Protein AF-A0A355FCE4-F1 (afdb_monomer_lite)

Structure (mmCIF, N/CA/C/O backbone):
data_AF-A0A355FCE4-F1
#
_entry.i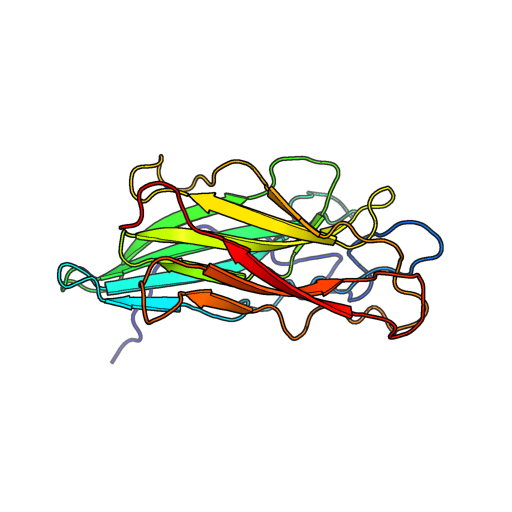d   AF-A0A355FCE4-F1
#
loop_
_atom_site.group_PDB
_atom_site.id
_atom_site.type_symbol
_atom_site.label_atom_id
_atom_site.label_alt_id
_atom_site.label_comp_id
_atom_site.label_asym_id
_atom_site.label_entity_id
_atom_site.label_seq_id
_atom_site.pdbx_PDB_ins_code
_atom_site.Cartn_x
_atom_site.Cartn_y
_atom_site.Cartn_z
_atom_site.occupancy
_atom_site.B_iso_or_equiv
_atom_site.auth_seq_id
_atom_site.auth_comp_id
_atom_site.auth_asym_id
_atom_site.auth_atom_id
_atom_site.pdbx_PDB_model_num
ATOM 1 N N . MET A 1 1 ? -21.689 24.890 8.218 1.00 63.72 1 MET A N 1
ATOM 2 C CA . MET A 1 1 ? -21.223 23.732 9.009 1.00 63.72 1 MET A CA 1
ATOM 3 C C . MET A 1 1 ? -19.754 23.542 8.672 1.00 63.72 1 MET A C 1
ATOM 5 O O . MET A 1 1 ? -19.451 23.469 7.488 1.00 63.72 1 MET A O 1
ATOM 9 N N . ALA A 1 2 ? -18.849 23.602 9.650 1.00 78.19 2 ALA A N 1
ATOM 10 C CA . ALA A 1 2 ? -17.434 23.341 9.389 1.00 78.19 2 ALA A CA 1
ATOM 11 C C . ALA A 1 2 ? -17.260 21.848 9.082 1.00 78.19 2 ALA A C 1
ATOM 13 O O . ALA A 1 2 ? -17.869 21.016 9.754 1.00 78.19 2 ALA A O 1
ATOM 14 N N . ILE A 1 3 ? -16.483 21.516 8.051 1.00 83.06 3 ILE A N 1
ATOM 15 C CA . ILE A 1 3 ? -16.149 20.121 7.747 1.00 83.06 3 ILE A CA 1
ATOM 16 C C . ILE A 1 3 ? -15.277 19.602 8.902 1.00 83.06 3 ILE A C 1
ATOM 18 O O . ILE A 1 3 ? -14.322 20.295 9.258 1.00 83.06 3 ILE A O 1
ATOM 22 N N . PRO A 1 4 ? -15.581 18.435 9.503 1.00 85.00 4 PRO A N 1
ATOM 23 C CA . PRO A 1 4 ? -14.736 17.847 10.538 1.00 85.00 4 PRO A CA 1
ATOM 24 C C . PRO A 1 4 ? -13.291 17.699 10.052 1.00 85.00 4 PRO A C 1
ATOM 26 O O . PRO A 1 4 ? -13.050 17.224 8.942 1.00 85.00 4 PRO A O 1
ATOM 29 N N . GLN A 1 5 ? -12.334 18.107 10.883 1.00 90.94 5 GLN A N 1
ATOM 30 C CA . GLN A 1 5 ? -10.907 18.009 10.587 1.00 90.94 5 GLN A CA 1
ATOM 31 C C . GLN A 1 5 ? -10.218 17.163 11.648 1.00 90.94 5 GLN A C 1
ATOM 33 O O . GLN A 1 5 ? -10.412 17.373 12.844 1.00 90.94 5 GLN A O 1
ATOM 38 N N . VAL A 1 6 ? -9.384 16.233 11.192 1.00 93.88 6 VAL A N 1
ATOM 39 C CA . VAL A 1 6 ? -8.527 15.424 12.053 1.00 93.88 6 VAL A CA 1
ATOM 40 C C . VAL A 1 6 ? -7.082 15.701 11.674 1.00 93.88 6 VAL A C 1
ATOM 42 O O . VAL A 1 6 ? -6.677 15.457 10.538 1.00 93.88 6 VAL A O 1
ATOM 45 N N . ASN A 1 7 ? -6.303 16.208 12.626 1.00 93.44 7 ASN A N 1
ATOM 46 C CA . ASN A 1 7 ? -4.878 16.435 12.418 1.00 93.44 7 ASN A CA 1
ATOM 47 C C . ASN A 1 7 ? -4.132 15.097 12.377 1.00 93.44 7 ASN A C 1
ATOM 49 O O . ASN A 1 7 ? -4.348 14.233 13.229 1.00 93.44 7 ASN A O 1
ATOM 53 N N . ALA A 1 8 ? -3.218 14.954 11.419 1.00 92.94 8 ALA A N 1
ATOM 54 C CA . ALA A 1 8 ? -2.305 13.825 11.320 1.00 92.94 8 ALA A CA 1
ATOM 55 C C . ALA A 1 8 ? -0.868 14.321 11.101 1.00 92.94 8 ALA A C 1
ATOM 57 O O . ALA A 1 8 ? -0.686 15.373 10.486 1.00 92.94 8 ALA A O 1
ATOM 58 N N . PRO A 1 9 ? 0.156 13.593 11.586 1.00 94.38 9 PRO A N 1
ATOM 59 C CA . PRO A 1 9 ? 1.541 13.950 11.313 1.00 94.38 9 PRO A CA 1
ATOM 60 C C . PRO A 1 9 ? 1.832 13.897 9.813 1.00 94.38 9 PRO A C 1
ATOM 62 O O . PRO A 1 9 ? 1.374 12.971 9.129 1.00 94.38 9 PRO A O 1
ATOM 65 N N . GLU A 1 10 ? 2.628 14.861 9.353 1.00 93.75 10 GLU A N 1
ATOM 66 C CA . GLU A 1 10 ? 3.064 14.985 7.964 1.00 93.75 10 GLU A CA 1
ATOM 67 C C . GLU A 1 10 ? 3.811 13.735 7.476 1.00 93.75 10 GLU A C 1
ATOM 69 O O . GLU A 1 10 ? 4.418 12.987 8.249 1.00 93.75 10 GLU A O 1
ATOM 74 N N . PHE A 1 11 ? 3.750 13.513 6.167 1.00 93.56 11 PHE A N 1
ATOM 75 C CA . PHE A 1 11 ? 4.508 12.490 5.459 1.00 93.56 11 PHE A CA 1
ATOM 76 C C . PHE A 1 11 ? 4.925 13.031 4.091 1.00 93.56 11 PHE A C 1
ATOM 78 O O . PHE A 1 11 ? 4.328 13.983 3.584 1.00 93.56 11 PHE A O 1
ATOM 85 N N . ASP A 1 12 ? 5.950 12.426 3.499 1.00 94.12 12 ASP A N 1
ATOM 86 C CA . ASP A 1 12 ? 6.501 12.896 2.235 1.00 94.12 12 ASP A CA 1
ATOM 87 C C . ASP A 1 12 ? 5.789 12.233 1.050 1.00 94.12 12 ASP A C 1
ATOM 89 O O . ASP A 1 12 ? 5.990 11.057 0.759 1.00 94.12 12 ASP A O 1
ATOM 93 N N . ALA A 1 13 ? 4.934 12.982 0.358 1.00 92.81 13 ALA A N 1
ATOM 94 C CA . ALA A 1 13 ? 4.282 12.533 -0.873 1.00 92.81 13 ALA A CA 1
ATOM 95 C C . ALA A 1 13 ? 5.144 12.772 -2.133 1.00 92.81 13 ALA A C 1
ATOM 97 O O . ALA A 1 13 ? 4.748 12.389 -3.242 1.00 92.81 13 ALA A O 1
ATOM 98 N N . ASN A 1 14 ? 6.299 13.433 -2.002 1.00 92.75 14 ASN A N 1
ATOM 99 C CA . ASN A 1 14 ? 7.137 13.841 -3.119 1.00 92.75 14 ASN A CA 1
ATOM 100 C C . ASN A 1 14 ? 8.110 12.736 -3.541 1.00 92.75 14 ASN A C 1
ATOM 102 O O . ASN A 1 14 ? 9.279 12.700 -3.178 1.00 92.75 14 ASN A O 1
ATOM 106 N N . PHE A 1 15 ? 7.628 11.888 -4.437 1.00 92.62 15 PHE A N 1
ATOM 107 C CA . PHE A 1 15 ? 8.453 10.917 -5.138 1.00 92.62 15 PHE A CA 1
ATOM 108 C C . PHE A 1 15 ? 9.083 11.529 -6.387 1.00 92.62 15 PHE A C 1
ATOM 110 O O . PHE A 1 15 ? 8.375 11.859 -7.338 1.00 92.62 15 PHE A O 1
ATOM 117 N N . CYS A 1 16 ? 10.412 11.624 -6.429 1.00 92.44 16 CYS A N 1
ATOM 118 C CA . CYS A 1 16 ? 11.172 12.058 -7.602 1.00 92.44 16 CYS A CA 1
ATOM 119 C C . CYS A 1 16 ? 10.653 13.366 -8.238 1.00 92.44 16 CYS A C 1
ATOM 121 O O . CYS A 1 16 ? 10.547 13.445 -9.465 1.00 92.44 16 CYS A O 1
ATOM 123 N N . ASN A 1 17 ? 10.301 14.377 -7.434 1.00 91.25 17 ASN A N 1
ATOM 124 C CA . ASN A 1 17 ? 9.663 15.620 -7.899 1.00 91.25 17 ASN A CA 1
ATOM 125 C C . ASN A 1 17 ? 8.368 15.364 -8.683 1.00 91.25 17 ASN A C 1
ATOM 127 O O . ASN A 1 17 ? 8.135 15.962 -9.733 1.00 91.25 17 ASN A O 1
ATOM 131 N N . PHE A 1 18 ? 7.548 14.437 -8.184 1.00 90.69 18 PHE A N 1
ATOM 132 C CA . PHE A 1 18 ? 6.291 13.992 -8.789 1.00 90.69 18 PHE A CA 1
ATOM 133 C C . PHE A 1 18 ? 6.429 13.388 -10.198 1.00 90.69 18 PHE A C 1
ATOM 135 O O . PHE A 1 18 ? 5.454 13.317 -10.950 1.00 90.69 18 PHE A O 1
ATOM 142 N N . SER A 1 19 ? 7.630 12.933 -10.564 1.00 92.06 19 SER A N 1
ATOM 143 C CA . SER A 1 19 ? 7.875 12.244 -11.831 1.00 92.06 19 SER A CA 1
ATOM 144 C C . SER A 1 19 ? 7.271 10.841 -11.828 1.00 92.06 19 SER A C 1
ATOM 146 O O . SER A 1 19 ? 7.487 10.069 -10.895 1.00 92.06 19 SER A O 1
ATOM 148 N N . ARG A 1 20 ? 6.619 10.458 -12.935 1.00 92.44 20 ARG A N 1
ATOM 149 C CA . ARG A 1 20 ? 6.191 9.065 -13.161 1.00 92.44 20 ARG A CA 1
ATOM 150 C C . ARG A 1 20 ? 7.373 8.099 -13.217 1.00 92.44 20 ARG A C 1
ATOM 152 O O . ARG A 1 20 ? 7.258 6.940 -12.853 1.00 92.44 20 ARG A O 1
ATOM 159 N N . ALA A 1 21 ? 8.536 8.549 -13.679 1.00 95.00 21 ALA A N 1
ATOM 160 C CA . ALA A 1 21 ? 9.723 7.711 -13.760 1.00 95.00 21 ALA A CA 1
ATOM 161 C C . ALA A 1 21 ? 10.462 7.703 -12.412 1.00 95.00 21 ALA A C 1
ATOM 163 O O . ALA A 1 21 ? 11.537 8.302 -12.291 1.00 95.00 21 ALA A O 1
ATOM 164 N N . CYS A 1 22 ? 9.905 7.022 -11.404 1.00 94.69 22 CYS A N 1
ATOM 165 C CA . CYS A 1 22 ? 10.443 7.078 -10.046 1.00 94.69 22 CYS A CA 1
ATOM 166 C C . CYS A 1 22 ? 10.904 5.736 -9.472 1.00 94.69 22 CYS A C 1
ATOM 168 O O . CYS A 1 22 ? 12.108 5.547 -9.265 1.00 94.69 22 CYS A O 1
ATOM 170 N N . ILE A 1 23 ? 9.982 4.802 -9.239 1.00 96.00 23 ILE A N 1
ATOM 171 C CA . ILE A 1 23 ? 10.262 3.559 -8.518 1.00 96.00 23 ILE A CA 1
ATOM 172 C C . ILE A 1 23 ? 11.143 2.636 -9.380 1.00 96.00 23 ILE A C 1
ATOM 174 O O . ILE A 1 23 ? 10.815 2.380 -10.541 1.00 96.00 23 ILE A O 1
ATOM 178 N N . PRO A 1 24 ? 12.280 2.139 -8.862 1.00 96.25 24 PRO A N 1
ATOM 179 C CA . PRO A 1 24 ? 13.174 1.281 -9.629 1.00 96.25 24 PRO A CA 1
ATOM 180 C C . PRO A 1 24 ? 12.682 -0.171 -9.698 1.00 96.25 24 PRO A C 1
ATOM 182 O O . PRO A 1 24 ? 12.100 -0.689 -8.746 1.00 96.25 24 PRO A O 1
ATOM 185 N N . GLN A 1 25 ? 13.025 -0.845 -10.793 1.00 97.56 25 GLN A N 1
ATOM 186 C CA . GLN A 1 25 ? 12.947 -2.299 -10.989 1.00 97.56 25 GLN A CA 1
ATOM 187 C C . GLN A 1 25 ? 14.249 -2.794 -11.661 1.00 97.56 25 GLN A C 1
ATOM 189 O O . GLN A 1 25 ? 15.067 -1.958 -12.075 1.00 97.56 25 GLN A O 1
ATOM 194 N N . PRO A 1 26 ? 14.501 -4.113 -11.766 1.00 98.44 26 PRO A N 1
ATOM 195 C CA . PRO A 1 26 ? 15.697 -4.628 -12.424 1.00 98.44 26 PRO A CA 1
ATOM 196 C C . PRO A 1 26 ? 15.776 -4.247 -13.904 1.00 98.44 26 PRO A C 1
ATOM 198 O O . PRO A 1 26 ? 14.769 -4.027 -14.577 1.00 98.44 26 PRO A O 1
ATOM 201 N N . ARG A 1 27 ? 16.997 -4.206 -14.448 1.00 97.19 27 ARG A N 1
ATOM 202 C CA . ARG A 1 27 ? 17.182 -4.078 -15.900 1.00 97.19 27 ARG A CA 1
ATOM 203 C C . ARG A 1 27 ? 16.652 -5.338 -16.601 1.00 97.19 27 ARG A C 1
ATOM 205 O O . ARG A 1 27 ? 16.828 -6.430 -16.066 1.00 97.19 27 ARG A O 1
ATOM 212 N N . PRO A 1 28 ? 16.066 -5.216 -17.802 1.00 97.12 28 PRO A N 1
ATOM 213 C CA . PRO A 1 28 ? 15.989 -4.017 -18.649 1.00 97.12 28 PRO A CA 1
ATOM 214 C C . PRO A 1 28 ? 14.733 -3.148 -18.413 1.00 97.12 28 PRO A C 1
ATOM 216 O O . PRO A 1 28 ? 14.329 -2.419 -19.313 1.00 97.12 28 PRO A O 1
ATOM 219 N N . GLY A 1 29 ? 14.090 -3.238 -17.246 1.00 97.75 29 GLY A N 1
ATOM 220 C CA . GLY A 1 29 ? 12.847 -2.524 -16.970 1.00 97.75 29 GLY A CA 1
ATOM 221 C C . GLY A 1 29 ? 12.995 -1.001 -16.944 1.00 97.75 29 GLY A C 1
ATOM 222 O O . GLY A 1 29 ? 14.052 -0.460 -16.609 1.00 97.75 29 GLY A O 1
ATOM 223 N N . GLU A 1 30 ? 11.910 -0.305 -17.287 1.00 97.31 30 GLU A N 1
ATOM 224 C CA . GLU A 1 30 ? 11.794 1.148 -17.098 1.00 97.31 30 GLU A CA 1
ATOM 225 C C . GLU A 1 30 ? 11.576 1.502 -15.613 1.00 97.31 30 GLU A C 1
ATOM 227 O O . GLU A 1 30 ? 11.519 0.620 -14.769 1.00 97.31 30 GLU A O 1
ATOM 232 N N . LYS A 1 31 ? 11.453 2.777 -15.232 1.00 96.88 31 LYS A N 1
ATOM 233 C CA . LYS A 1 31 ? 10.986 3.111 -13.870 1.00 96.88 31 LYS A CA 1
ATOM 234 C C . LYS A 1 31 ? 9.460 3.028 -13.778 1.00 96.88 31 LYS A C 1
ATOM 236 O O . LYS A 1 31 ? 8.790 3.085 -14.804 1.00 96.88 31 LYS A O 1
ATOM 241 N N . LEU A 1 32 ? 8.923 2.917 -12.571 1.00 96.62 32 LEU A N 1
ATOM 242 C CA . LEU A 1 32 ? 7.487 2.786 -12.323 1.00 96.62 32 LEU A CA 1
ATOM 243 C C . LEU A 1 32 ? 6.936 4.033 -11.623 1.00 96.62 32 LEU A C 1
ATOM 245 O O . LEU A 1 32 ? 7.624 4.660 -10.808 1.00 96.62 32 LEU A O 1
ATOM 249 N N . ASP A 1 33 ? 5.694 4.369 -11.948 1.00 95.44 33 ASP A N 1
ATOM 250 C CA . ASP A 1 33 ? 4.937 5.465 -11.353 1.00 95.44 33 ASP A CA 1
ATOM 251 C C . ASP A 1 33 ? 4.611 5.149 -9.890 1.00 95.44 33 ASP A C 1
ATOM 253 O O . ASP A 1 33 ? 4.127 4.064 -9.559 1.00 95.44 33 ASP A O 1
ATOM 257 N N . SER A 1 34 ? 4.929 6.090 -9.000 1.00 93.06 34 SER A N 1
ATOM 258 C CA . SER A 1 34 ? 4.689 5.932 -7.565 1.00 93.06 34 SER A CA 1
ATOM 259 C C . SER A 1 34 ? 3.261 6.292 -7.170 1.00 93.06 34 SER A C 1
ATOM 261 O O . SER A 1 34 ? 2.792 5.813 -6.137 1.00 93.06 34 SER A O 1
ATOM 263 N N . LEU A 1 35 ? 2.601 7.158 -7.957 1.00 92.44 35 LEU A N 1
ATOM 264 C CA . LEU A 1 35 ? 1.296 7.749 -7.647 1.00 92.44 35 LEU A CA 1
ATOM 265 C C . LEU A 1 35 ? 1.217 8.372 -6.237 1.00 92.44 35 LEU A C 1
ATOM 267 O O . LEU A 1 35 ? 0.153 8.423 -5.620 1.00 92.44 35 LEU A O 1
ATOM 271 N N . GLY A 1 36 ? 2.345 8.879 -5.726 1.00 90.94 36 GLY A N 1
ATOM 272 C CA . GLY A 1 36 ? 2.459 9.397 -4.357 1.00 90.94 36 GLY A CA 1
ATOM 273 C C . GLY A 1 36 ? 1.561 10.596 -4.037 1.00 90.94 36 GLY A C 1
ATOM 274 O O . GLY A 1 36 ? 1.330 10.877 -2.868 1.00 90.94 36 GLY A O 1
ATOM 275 N N . GLN A 1 37 ? 1.009 11.279 -5.048 1.00 88.62 37 GLN A N 1
ATOM 276 C CA . GLN A 1 37 ? 0.131 12.438 -4.839 1.00 88.62 37 GLN A CA 1
ATOM 277 C C . GLN A 1 37 ? -1.280 12.057 -4.373 1.00 88.62 37 GLN A C 1
ATOM 279 O O . GLN A 1 37 ? -2.053 12.933 -3.987 1.00 88.62 37 GLN A O 1
ATOM 284 N N . PHE A 1 38 ? -1.651 10.778 -4.464 1.00 91.19 38 PHE A N 1
ATOM 285 C CA . PHE A 1 38 ? -3.027 10.342 -4.272 1.00 91.19 38 PHE A CA 1
ATOM 286 C C . PHE A 1 38 ? -3.231 9.633 -2.932 1.00 91.19 38 PHE A C 1
ATOM 288 O O . PHE A 1 38 ? -2.392 8.870 -2.452 1.00 91.19 38 PHE A O 1
ATOM 295 N N . THR A 1 39 ? -4.416 9.831 -2.357 1.00 93.38 39 THR A N 1
ATOM 296 C CA . THR A 1 39 ? -4.969 8.885 -1.386 1.00 93.38 39 THR A CA 1
ATOM 297 C C . THR A 1 39 ? -5.298 7.591 -2.107 1.00 93.38 39 THR A C 1
ATOM 299 O O . THR A 1 39 ? -5.996 7.609 -3.121 1.00 93.38 39 THR A O 1
ATOM 302 N N . MET A 1 40 ? -4.820 6.468 -1.581 1.00 94.69 40 MET A N 1
ATOM 303 C CA . MET A 1 40 ? -4.993 5.190 -2.256 1.00 94.69 40 MET A CA 1
ATOM 304 C C . MET A 1 40 ? -6.372 4.595 -2.010 1.00 94.69 40 MET A C 1
ATOM 306 O O . MET A 1 40 ? -6.957 4.740 -0.932 1.00 94.69 40 MET A O 1
ATOM 310 N N . TYR A 1 41 ? -6.893 3.903 -3.023 1.00 92.75 41 TYR A N 1
ATOM 311 C CA . TYR A 1 41 ? -8.190 3.257 -2.923 1.00 92.75 41 TYR A CA 1
ATOM 312 C C . TYR A 1 41 ? -8.119 2.052 -1.966 1.00 92.75 41 TYR A C 1
ATOM 314 O O . TYR A 1 41 ? -7.254 1.192 -2.110 1.00 92.75 41 TYR A O 1
ATOM 322 N N . ARG A 1 42 ? -8.997 1.907 -0.970 1.00 92.06 42 ARG A N 1
ATOM 323 C CA . ARG A 1 42 ? -10.077 2.804 -0.518 1.00 92.06 42 ARG A CA 1
ATOM 324 C C . ARG A 1 42 ? -9.803 3.290 0.900 1.00 92.06 42 ARG A C 1
ATOM 326 O O . ARG A 1 42 ? -9.191 2.580 1.690 1.00 92.06 42 ARG A O 1
ATOM 333 N N . ALA A 1 43 ? -10.392 4.430 1.255 1.00 95.88 43 ALA A N 1
ATOM 334 C CA . ALA A 1 43 ? -10.719 4.692 2.650 1.00 95.88 43 ALA A CA 1
ATOM 335 C C . ALA A 1 43 ? -11.817 3.696 3.070 1.00 95.88 43 ALA A C 1
ATOM 337 O O . ALA A 1 43 ? -12.940 3.731 2.555 1.00 95.88 43 ALA A O 1
ATOM 338 N N . MET A 1 44 ? -11.485 2.730 3.925 1.00 97.50 44 MET A N 1
ATOM 339 C CA . MET A 1 44 ? -12.413 1.679 4.337 1.00 97.50 44 MET A CA 1
ATOM 340 C C . MET A 1 44 ? -13.068 2.060 5.658 1.00 97.50 44 MET A C 1
ATOM 342 O O . MET A 1 44 ? -12.407 2.127 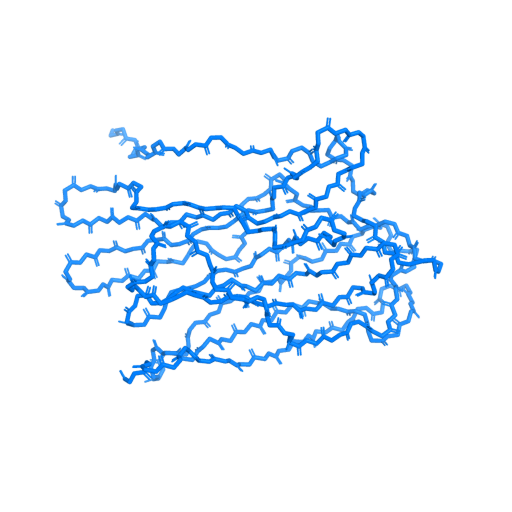6.685 1.00 97.50 44 MET A O 1
ATOM 346 N N . TYR A 1 45 ? -14.374 2.314 5.596 1.00 97.94 45 TYR A N 1
ATOM 347 C CA . TYR A 1 45 ? -15.227 2.512 6.760 1.00 97.94 45 TYR A CA 1
ATOM 348 C C . TYR A 1 45 ? -15.741 1.180 7.326 1.00 97.94 45 TYR A C 1
ATOM 350 O O . TYR A 1 45 ? -16.130 0.291 6.557 1.00 97.94 45 TYR A O 1
ATOM 358 N N . ARG A 1 46 ? -15.837 1.089 8.656 1.00 97.75 46 ARG A N 1
ATOM 359 C CA . ARG A 1 46 ? -16.521 0.018 9.386 1.00 97.75 46 ARG A CA 1
ATOM 360 C C . ARG A 1 46 ? -17.192 0.543 10.656 1.00 97.75 46 ARG A C 1
ATOM 362 O O . ARG A 1 46 ? -16.609 1.343 11.377 1.00 97.75 46 ARG A O 1
ATOM 369 N N . ASN A 1 47 ? -18.380 0.028 10.967 1.00 97.62 47 ASN A N 1
ATOM 370 C CA . ASN A 1 47 ? -19.051 0.248 12.248 1.00 97.62 47 ASN A CA 1
ATOM 371 C C . ASN A 1 47 ? -18.888 -0.992 13.145 1.00 97.62 47 ASN A C 1
ATOM 373 O O . ASN A 1 47 ? -19.244 -2.098 12.732 1.00 97.62 47 ASN A O 1
ATOM 377 N N . PHE A 1 48 ? -18.352 -0.813 14.353 1.00 97.25 48 PHE A N 1
ATOM 378 C CA . PHE A 1 48 ? -18.155 -1.867 15.358 1.00 97.25 48 PHE A CA 1
ATOM 379 C C . PHE A 1 48 ? -19.241 -1.881 16.446 1.00 97.25 48 PHE A C 1
ATOM 381 O O . PHE A 1 48 ? -19.145 -2.636 17.412 1.00 97.25 48 PHE A O 1
ATOM 388 N N . GLY A 1 49 ? -20.258 -1.025 16.340 1.00 97.19 49 GLY A N 1
ATOM 389 C CA . GLY A 1 49 ? -21.312 -0.826 17.335 1.00 97.19 49 GLY A CA 1
ATOM 390 C C . GLY A 1 49 ? -20.870 0.037 18.519 1.00 97.19 49 GLY A C 1
ATOM 391 O O . GLY A 1 49 ? -21.617 0.908 18.946 1.00 97.19 49 GLY A O 1
ATOM 392 N N . THR A 1 50 ? -19.649 -0.159 19.022 1.00 95.62 50 THR A N 1
ATOM 393 C CA . THR A 1 50 ? -19.055 0.684 20.080 1.00 95.62 50 THR A CA 1
ATOM 394 C C . THR A 1 50 ? -18.360 1.929 19.537 1.00 95.62 50 THR A C 1
ATOM 396 O O . THR A 1 50 ? -18.189 2.899 20.269 1.00 95.62 50 THR A O 1
ATOM 399 N N . HIS A 1 51 ? -17.941 1.883 18.273 1.00 97.62 51 HIS A N 1
ATOM 400 C CA . HIS A 1 51 ? -17.290 2.972 17.560 1.00 97.62 51 HIS A CA 1
ATOM 401 C C . HIS A 1 51 ? -17.368 2.749 16.049 1.00 97.62 51 HIS A C 1
ATOM 403 O O . HIS A 1 51 ? -17.559 1.627 15.569 1.00 97.62 51 HIS A O 1
ATOM 409 N N . GLU A 1 52 ? -17.178 3.819 15.295 1.00 98.25 52 GLU A N 1
ATOM 410 C CA . GLU A 1 52 ? -16.955 3.801 13.857 1.00 98.25 52 GLU A CA 1
ATOM 411 C C . GLU A 1 52 ? -15.458 3.935 13.573 1.00 98.25 52 GLU A C 1
ATOM 413 O O . GLU A 1 52 ? -14.724 4.552 14.345 1.00 98.25 52 GLU A O 1
ATOM 418 N N . SER A 1 53 ? -14.993 3.344 12.478 1.00 98.38 53 SER A N 1
ATOM 419 C CA . SER A 1 53 ? -13.589 3.342 12.081 1.00 98.38 53 SER A CA 1
ATOM 420 C C . SER A 1 53 ? -13.445 3.636 10.595 1.00 98.38 53 SER A C 1
ATOM 422 O O . SER A 1 53 ? -14.229 3.137 9.786 1.00 98.38 53 SER A O 1
ATOM 424 N N . ILE A 1 54 ? -12.434 4.425 10.232 1.00 98.44 54 ILE A N 1
ATOM 425 C CA . ILE A 1 54 ? -11.979 4.601 8.850 1.00 98.44 54 ILE A CA 1
ATOM 426 C C . ILE A 1 54 ? -10.487 4.302 8.797 1.00 98.44 54 ILE A C 1
ATOM 428 O O . ILE A 1 54 ? -9.698 4.986 9.446 1.00 98.44 54 ILE A O 1
ATOM 432 N N . VAL A 1 55 ? -10.085 3.342 7.966 1.00 98.69 55 VAL A N 1
ATOM 433 C CA . VAL A 1 55 ? -8.671 3.107 7.644 1.00 98.69 55 VAL A CA 1
ATOM 434 C C . VAL A 1 55 ? -8.322 3.668 6.268 1.00 98.69 55 VAL A C 1
ATOM 436 O O . VAL A 1 55 ? -9.098 3.544 5.319 1.00 98.69 55 VAL A O 1
ATOM 439 N N . ILE A 1 56 ? -7.159 4.309 6.163 1.00 97.81 56 ILE A N 1
ATOM 440 C CA . ILE A 1 56 ? -6.685 5.023 4.968 1.00 97.81 56 ILE A CA 1
ATOM 441 C C . ILE A 1 56 ? -5.178 4.818 4.785 1.00 97.81 56 ILE A C 1
ATOM 443 O O . ILE A 1 56 ? -4.448 4.667 5.767 1.00 97.81 56 ILE A O 1
ATOM 447 N N . SER A 1 57 ? -4.708 4.808 3.535 1.00 97.62 57 SER A N 1
ATOM 448 C CA . SER A 1 57 ? -3.291 4.619 3.210 1.00 97.62 57 SER A CA 1
ATOM 449 C C . SER A 1 57 ? -2.811 5.464 2.029 1.00 97.62 57 SER A C 1
ATOM 451 O O . SER A 1 57 ? -3.571 5.757 1.103 1.00 97.62 57 SER A O 1
ATOM 453 N N . HIS A 1 58 ? -1.515 5.773 2.037 1.00 96.56 58 HIS A N 1
ATOM 454 C CA . HIS A 1 58 ? -0.790 6.532 1.020 1.00 96.56 58 HIS A CA 1
ATOM 455 C C . HIS A 1 58 ? 0.571 5.887 0.756 1.00 96.56 58 HIS A C 1
ATOM 457 O O . HIS A 1 58 ? 1.155 5.254 1.641 1.00 96.56 58 HIS A O 1
ATOM 463 N N . ALA A 1 59 ? 1.111 6.084 -0.445 1.00 95.94 59 ALA A N 1
ATOM 464 C CA . ALA A 1 59 ? 2.546 5.918 -0.648 1.00 95.94 59 ALA A CA 1
ATOM 465 C C . ALA A 1 59 ? 3.279 7.120 -0.025 1.00 95.94 59 ALA A C 1
ATOM 467 O O . ALA A 1 59 ? 2.817 8.252 -0.141 1.00 95.94 59 ALA A O 1
ATOM 468 N N . THR A 1 60 ? 4.415 6.878 0.627 1.00 96.25 60 THR A N 1
ATOM 469 C CA . THR A 1 60 ? 5.281 7.929 1.187 1.00 96.25 60 THR A CA 1
ATOM 470 C C . THR A 1 60 ? 6.727 7.686 0.787 1.00 96.25 60 THR A C 1
ATOM 472 O O . THR A 1 60 ? 7.176 6.537 0.772 1.00 96.25 60 THR A O 1
ATOM 475 N N . ASP A 1 61 ? 7.460 8.742 0.456 1.00 95.69 61 ASP A N 1
ATOM 476 C CA . ASP A 1 61 ? 8.894 8.651 0.231 1.00 95.69 61 ASP A CA 1
ATOM 477 C C . ASP A 1 61 ? 9.600 8.484 1.580 1.00 95.69 61 ASP A C 1
ATOM 479 O O . ASP A 1 61 ? 9.300 9.154 2.568 1.00 95.69 61 ASP A O 1
ATOM 483 N N . MET A 1 62 ? 10.505 7.516 1.627 1.00 94.62 62 MET A N 1
ATOM 484 C CA . MET A 1 62 ? 11.296 7.150 2.795 1.00 94.62 62 MET A CA 1
ATOM 485 C C . MET A 1 62 ? 12.770 7.517 2.626 1.00 94.62 62 MET A C 1
ATOM 487 O O . MET A 1 62 ? 13.594 7.161 3.475 1.00 94.62 62 MET A O 1
ATOM 491 N N . ALA A 1 63 ? 13.131 8.164 1.519 1.00 84.94 63 ALA A N 1
ATOM 492 C CA . ALA A 1 63 ? 14.479 8.623 1.254 1.00 84.94 63 ALA A CA 1
ATOM 493 C C . ALA A 1 63 ? 14.574 10.147 1.358 1.00 84.94 63 ALA A C 1
ATOM 495 O O . ALA A 1 63 ? 13.708 10.879 0.909 1.00 84.94 63 ALA A O 1
ATOM 496 N N . SER A 1 64 ? 15.682 10.631 1.916 1.00 68.00 64 SER A N 1
ATOM 497 C CA . SER A 1 64 ? 15.968 12.062 2.077 1.00 68.00 64 SER A CA 1
ATOM 498 C C . SER A 1 64 ? 16.815 12.651 0.939 1.00 68.00 64 SER A C 1
ATOM 500 O O . SER A 1 64 ? 17.399 13.723 1.085 1.00 68.00 64 SER A O 1
ATOM 502 N N . ASN A 1 65 ? 16.962 11.939 -0.183 1.00 64.56 65 ASN A N 1
ATOM 503 C CA . ASN A 1 65 ? 17.819 12.340 -1.301 1.00 64.56 65 ASN A CA 1
ATOM 504 C C . ASN A 1 65 ? 17.130 12.094 -2.652 1.00 64.56 65 ASN A C 1
ATOM 506 O O . ASN A 1 65 ? 16.026 11.573 -2.712 1.00 64.56 65 ASN A O 1
ATOM 510 N N . ALA A 1 66 ? 17.806 12.420 -3.759 1.00 62.19 66 ALA A N 1
ATOM 511 C CA . ALA A 1 66 ? 17.274 12.259 -5.119 1.00 62.19 66 ALA A CA 1
ATOM 512 C C . ALA A 1 66 ? 16.902 10.808 -5.524 1.00 62.19 66 ALA A C 1
ATOM 514 O O . ALA A 1 66 ? 16.447 10.582 -6.647 1.00 62.19 66 ALA A O 1
ATOM 515 N N . LYS A 1 67 ? 17.128 9.810 -4.661 1.00 71.44 67 LYS A N 1
ATOM 516 C CA . LYS A 1 67 ? 16.708 8.419 -4.841 1.00 71.44 67 LYS A CA 1
ATOM 517 C C . LYS A 1 67 ? 15.492 8.149 -3.956 1.00 71.44 67 LYS A C 1
ATOM 519 O O . LYS A 1 67 ? 15.662 7.682 -2.839 1.00 71.44 67 LYS A O 1
ATOM 524 N N . SER A 1 68 ? 14.290 8.388 -4.466 1.00 89.69 68 SER A N 1
ATOM 525 C CA . SER A 1 68 ? 13.066 8.037 -3.741 1.00 89.69 68 SER A CA 1
ATOM 526 C C . SER A 1 68 ? 12.977 6.540 -3.442 1.00 89.69 68 SER A C 1
ATOM 528 O O . SER A 1 68 ? 13.338 5.702 -4.280 1.00 89.69 68 SER A O 1
ATOM 530 N N . ARG A 1 69 ? 12.460 6.198 -2.259 1.00 94.94 69 ARG A N 1
ATOM 531 C CA . ARG A 1 69 ? 12.144 4.821 -1.851 1.00 94.94 69 ARG A CA 1
ATOM 532 C C . ARG A 1 69 ? 10.749 4.784 -1.248 1.00 94.94 69 ARG A C 1
ATOM 534 O O . ARG A 1 69 ? 10.513 5.394 -0.216 1.00 94.94 69 ARG A O 1
ATOM 541 N N . GLY A 1 70 ? 9.854 3.999 -1.841 1.00 96.44 70 GLY A N 1
ATOM 542 C CA . GLY A 1 70 ? 8.488 3.878 -1.333 1.00 96.44 70 GLY A CA 1
ATOM 543 C C . GLY A 1 70 ? 8.398 3.193 0.028 1.00 96.44 70 GLY A C 1
ATOM 544 O O . GLY A 1 70 ? 8.992 2.134 0.240 1.00 96.44 70 GLY A O 1
ATOM 545 N N . GLY A 1 71 ? 7.610 3.785 0.915 1.00 97.38 71 GLY A N 1
ATOM 546 C CA . GLY A 1 71 ? 6.985 3.161 2.071 1.00 97.38 71 GLY A CA 1
ATOM 547 C C . GLY A 1 71 ? 5.479 3.426 2.068 1.00 97.38 71 GLY A C 1
ATOM 548 O O . GLY A 1 71 ? 4.938 4.089 1.180 1.00 97.38 71 GLY A O 1
ATOM 549 N N . ILE A 1 72 ? 4.792 2.916 3.087 1.00 98.00 72 ILE A N 1
ATOM 550 C CA . ILE A 1 72 ? 3.337 3.052 3.216 1.00 98.00 72 ILE A CA 1
ATOM 551 C C . ILE A 1 72 ? 3.017 3.868 4.450 1.00 98.00 72 ILE A C 1
ATOM 553 O O . ILE A 1 72 ? 3.285 3.428 5.568 1.00 98.00 72 ILE A O 1
ATOM 557 N N . ARG A 1 73 ? 2.397 5.027 4.255 1.00 98.00 73 ARG A N 1
ATOM 558 C CA . ARG A 1 73 ? 1.764 5.779 5.333 1.00 98.00 73 ARG A CA 1
ATOM 559 C C . ARG A 1 73 ? 0.344 5.256 5.505 1.00 98.00 73 ARG A C 1
ATOM 561 O O . ARG A 1 73 ? -0.355 5.054 4.516 1.00 98.00 73 ARG A O 1
ATOM 568 N N . TRP A 1 74 ? -0.091 5.029 6.737 1.00 98.38 74 TRP A N 1
ATOM 569 C CA . TRP A 1 74 ? -1.461 4.602 7.015 1.00 98.38 74 TRP A CA 1
ATOM 570 C C . TRP A 1 74 ? -2.005 5.253 8.281 1.00 98.38 74 TRP A C 1
ATOM 572 O O . TRP A 1 74 ? -1.241 5.672 9.156 1.00 98.38 74 TRP A O 1
ATOM 582 N N . ALA A 1 75 ? -3.326 5.337 8.379 1.00 98.38 75 ALA A N 1
ATOM 583 C CA . ALA A 1 75 ? -4.015 5.823 9.562 1.00 98.38 75 ALA A CA 1
ATOM 584 C C . ALA A 1 75 ? -5.321 5.062 9.802 1.00 98.38 75 ALA A C 1
ATOM 586 O O . ALA A 1 75 ? -5.945 4.561 8.867 1.00 98.38 75 ALA A O 1
ATOM 587 N N . GLU A 1 76 ? -5.725 5.018 11.065 1.00 98.62 76 GLU A N 1
ATOM 588 C CA . GLU A 1 76 ? -7.054 4.634 11.524 1.00 98.62 76 GLU A CA 1
ATOM 589 C C . GLU A 1 76 ? -7.661 5.836 12.250 1.00 98.62 76 GLU A C 1
ATOM 591 O O . GLU A 1 76 ? -7.110 6.337 13.238 1.00 98.62 76 GLU A O 1
ATOM 596 N N . LEU A 1 77 ? -8.795 6.300 11.746 1.00 98.31 77 LEU A N 1
ATOM 597 C CA . LEU A 1 77 ? -9.649 7.271 12.409 1.00 98.31 77 LEU A CA 1
ATOM 598 C C . LEU A 1 77 ? -10.733 6.519 13.168 1.00 98.31 77 LEU A C 1
ATOM 600 O O . LEU A 1 77 ? -11.237 5.521 12.658 1.00 98.31 77 LEU A O 1
ATOM 604 N N . ARG A 1 78 ? -11.125 7.011 14.342 1.00 97.69 78 ARG A N 1
ATOM 605 C CA . ARG A 1 78 ? -12.271 6.473 15.083 1.00 97.69 78 ARG A CA 1
ATOM 606 C C . ARG A 1 78 ? -13.237 7.564 15.495 1.00 97.69 78 ARG A C 1
ATOM 608 O O . ARG A 1 78 ? -12.804 8.672 15.798 1.00 97.69 78 ARG A O 1
ATOM 615 N N . ASP A 1 79 ? -14.512 7.219 15.558 1.00 97.56 79 ASP A N 1
ATOM 616 C CA . ASP A 1 79 ? -15.545 8.020 16.207 1.00 97.56 79 ASP A CA 1
ATOM 617 C C . ASP A 1 79 ? -16.278 7.153 17.237 1.00 97.56 79 ASP A C 1
ATOM 619 O O . ASP A 1 79 ? -16.853 6.120 16.901 1.00 97.56 79 ASP A O 1
ATOM 623 N N . ASN A 1 80 ? -16.238 7.566 18.503 1.00 95.81 80 ASN A N 1
ATOM 624 C CA . ASN A 1 80 ? -16.913 6.884 19.613 1.00 95.81 80 ASN A CA 1
ATOM 625 C C . ASN A 1 80 ? -18.247 7.573 19.987 1.00 95.81 80 ASN A C 1
ATOM 627 O O . ASN A 1 80 ? -18.712 7.442 21.118 1.00 95.81 80 ASN A O 1
ATOM 631 N N . GLY A 1 81 ? -18.820 8.377 19.083 1.00 94.69 81 GLY A N 1
ATOM 632 C CA . GLY A 1 81 ? -19.993 9.232 19.310 1.00 94.69 81 GLY A CA 1
ATOM 633 C C . GLY A 1 81 ? -19.655 10.677 19.703 1.00 94.69 81 GLY A C 1
ATOM 634 O O . GLY A 1 81 ? -20.556 11.458 20.002 1.00 94.69 81 GLY A O 1
ATOM 635 N N . GLY A 1 82 ? -18.367 11.032 19.722 1.00 92.44 82 GLY A N 1
ATOM 636 C CA . GLY A 1 82 ? -17.858 12.360 20.087 1.00 92.44 82 GLY A CA 1
ATOM 637 C C . GLY A 1 82 ? -17.233 13.131 18.922 1.00 92.44 82 GLY A C 1
ATOM 638 O O . GLY A 1 82 ? -16.749 14.244 19.128 1.00 92.44 82 GLY A O 1
ATOM 639 N N . GLY A 1 83 ? -17.229 12.552 17.720 1.00 94.38 83 GLY A N 1
ATOM 640 C CA . GLY A 1 83 ? -16.534 13.060 16.545 1.00 94.38 83 GLY A CA 1
ATOM 641 C C . GLY A 1 83 ? -15.265 12.268 16.222 1.00 94.38 83 GLY A C 1
ATOM 642 O O . GLY A 1 83 ? -14.685 11.581 17.067 1.00 94.38 83 GLY A O 1
ATOM 643 N N . TRP A 1 84 ? -14.821 12.394 14.972 1.00 96.88 84 TRP A N 1
ATOM 644 C CA . TRP A 1 84 ? -13.637 11.711 14.458 1.00 96.88 84 TRP A CA 1
ATOM 645 C C . TRP A 1 84 ? -12.347 12.171 15.144 1.00 96.88 84 TRP A C 1
ATOM 647 O O . TRP A 1 84 ? -12.052 13.364 15.217 1.00 96.88 84 TRP A O 1
ATOM 657 N N . ILE A 1 85 ? -11.533 11.205 15.563 1.00 97.12 85 ILE A N 1
ATOM 658 C CA . ILE A 1 85 ? -10.173 11.400 16.071 1.00 97.12 85 ILE A CA 1
ATOM 659 C C . ILE A 1 85 ? -9.182 10.525 15.305 1.00 97.12 85 ILE A C 1
ATOM 661 O O . ILE A 1 85 ? -9.541 9.471 14.776 1.00 97.12 85 ILE A O 1
ATOM 665 N N . LEU A 1 86 ? -7.909 10.924 15.290 1.00 97.94 86 LEU A N 1
ATOM 666 C CA . LEU A 1 86 ? -6.828 10.050 14.847 1.00 97.94 86 LEU A CA 1
ATOM 667 C C . LEU A 1 86 ? -6.564 9.024 15.949 1.00 97.94 86 LEU A C 1
ATOM 669 O O . LEU A 1 86 ? -5.981 9.363 16.977 1.00 97.94 86 LEU A O 1
ATOM 673 N N . HIS A 1 87 ? -6.996 7.781 15.748 1.00 98.06 87 HIS A N 1
ATOM 674 C CA . HIS A 1 87 ? -6.762 6.723 16.726 1.00 98.06 87 HIS A CA 1
ATOM 675 C C . HIS A 1 87 ? -5.321 6.219 16.658 1.00 98.06 87 HIS A C 1
ATOM 677 O O . HIS A 1 87 ? -4.669 6.052 17.687 1.00 98.06 87 HIS A O 1
ATOM 683 N N . GLN A 1 88 ? -4.813 6.001 15.444 1.00 98.44 88 GLN A N 1
ATOM 684 C CA . GLN A 1 88 ? -3.416 5.648 15.221 1.00 98.44 88 GLN A CA 1
ATOM 685 C C . GLN A 1 88 ? -2.967 5.935 13.794 1.00 98.44 88 GLN A C 1
ATOM 687 O O . GLN A 1 88 ? -3.765 6.028 12.865 1.00 98.44 88 GLN A O 1
ATOM 692 N N . THR A 1 89 ? -1.656 6.045 13.624 1.00 98.50 89 THR A N 1
ATOM 693 C CA . THR A 1 89 ? -1.001 6.163 12.325 1.00 98.50 89 THR A CA 1
ATOM 694 C C . THR A 1 89 ? 0.388 5.555 12.401 1.00 98.50 89 THR A C 1
ATOM 696 O O . THR A 1 89 ? 1.006 5.536 13.466 1.00 98.50 89 THR A O 1
ATOM 699 N N . GLY A 1 90 ? 0.887 5.070 11.272 1.00 97.94 90 GLY A N 1
ATOM 700 C CA . GLY A 1 90 ? 2.206 4.470 11.178 1.00 97.94 90 GLY A CA 1
ATOM 701 C C . GLY A 1 90 ? 2.785 4.604 9.783 1.00 97.94 90 GLY A C 1
ATOM 702 O O . GLY A 1 90 ? 2.097 4.980 8.830 1.00 97.94 90 GLY A O 1
ATOM 703 N N . THR A 1 91 ? 4.069 4.285 9.675 1.00 97.94 91 THR A N 1
ATOM 704 C CA . THR A 1 91 ? 4.763 4.187 8.395 1.00 97.94 91 THR A CA 1
ATOM 705 C C . THR A 1 91 ? 5.407 2.815 8.285 1.00 97.94 91 THR A C 1
ATOM 707 O O . THR A 1 91 ? 6.213 2.431 9.129 1.00 97.94 91 THR A O 1
ATOM 710 N N . PHE A 1 92 ? 5.043 2.063 7.251 1.00 98.25 92 PHE A N 1
ATOM 711 C CA . PHE A 1 92 ? 5.546 0.721 7.009 1.00 98.25 92 PHE A CA 1
ATOM 712 C C . PHE A 1 92 ? 6.633 0.728 5.924 1.00 98.25 92 PHE A C 1
ATOM 714 O O . PHE A 1 92 ? 6.366 0.978 4.748 1.00 98.25 92 PHE A O 1
ATOM 721 N N . SER A 1 93 ? 7.871 0.459 6.344 1.00 96.44 93 SER A N 1
ATOM 722 C CA . SER A 1 93 ? 9.067 0.307 5.501 1.00 96.44 93 SER A CA 1
ATOM 723 C C . SER A 1 93 ? 10.055 -0.622 6.226 1.00 96.44 93 SER A C 1
ATOM 725 O O . SER A 1 93 ? 11.015 -0.134 6.820 1.00 96.44 93 SER A O 1
ATOM 727 N N . PRO A 1 94 ? 9.812 -1.946 6.248 1.00 96.44 94 PRO A N 1
ATOM 728 C CA . PRO A 1 94 ? 10.565 -2.899 7.073 1.00 96.44 94 PRO A CA 1
ATOM 729 C C . PRO A 1 94 ? 12.019 -3.115 6.624 1.00 96.44 94 PRO A C 1
ATOM 731 O O . PRO A 1 94 ? 12.799 -3.708 7.362 1.00 96.44 94 PRO A O 1
ATOM 734 N N . ASP A 1 95 ? 12.402 -2.637 5.439 1.00 94.44 95 ASP A N 1
ATOM 735 C CA . ASP A 1 95 ? 13.789 -2.608 4.981 1.00 94.44 95 ASP A CA 1
ATOM 736 C C . ASP A 1 95 ? 14.126 -1.274 4.298 1.00 94.44 95 ASP A C 1
ATOM 738 O O . ASP A 1 95 ? 13.285 -0.378 4.154 1.00 94.44 95 ASP A O 1
ATOM 742 N N . THR A 1 96 ? 15.389 -1.149 3.888 1.00 92.00 96 THR A N 1
ATOM 743 C CA . THR A 1 96 ? 15.911 0.019 3.175 1.00 92.00 96 THR A CA 1
ATOM 744 C C . THR A 1 96 ? 16.222 -0.237 1.701 1.00 92.00 96 THR A C 1
ATOM 746 O O . THR A 1 96 ? 16.631 0.698 1.009 1.00 92.00 96 THR A O 1
ATOM 749 N N . SER A 1 97 ? 16.028 -1.467 1.216 1.00 93.12 97 SER A N 1
ATOM 750 C CA . SER A 1 97 ? 16.425 -1.912 -0.126 1.00 93.12 97 SER A CA 1
ATOM 751 C C . SER A 1 97 ? 15.269 -1.939 -1.122 1.00 93.12 97 SER A C 1
ATOM 753 O O . SER A 1 97 ? 15.498 -1.744 -2.316 1.00 93.12 97 SER A O 1
ATOM 755 N N . ASN A 1 98 ? 14.036 -2.146 -0.656 1.00 97.06 98 ASN A N 1
ATOM 756 C CA . ASN A 1 98 ? 12.862 -2.264 -1.508 1.00 97.06 98 ASN A CA 1
ATOM 757 C C . ASN A 1 98 ? 11.920 -1.073 -1.344 1.00 97.06 98 ASN A C 1
ATOM 759 O O . ASN A 1 98 ? 11.634 -0.623 -0.234 1.00 97.06 98 ASN A O 1
ATOM 763 N N . SER A 1 99 ? 11.391 -0.600 -2.471 1.00 97.56 99 SER A N 1
ATOM 764 C CA . SER A 1 99 ? 10.246 0.304 -2.471 1.00 97.56 99 SER A CA 1
ATOM 765 C C . SER A 1 99 ? 8.964 -0.482 -2.261 1.00 97.56 99 SER A C 1
ATOM 767 O O . SER A 1 99 ? 8.786 -1.551 -2.846 1.00 97.56 99 SER A O 1
ATOM 769 N N . ARG A 1 100 ? 8.066 0.087 -1.461 1.00 97.56 100 ARG A N 1
ATOM 770 C CA . ARG A 1 100 ? 6.698 -0.366 -1.214 1.00 97.56 100 ARG A CA 1
ATOM 771 C C . ARG A 1 100 ? 5.762 0.777 -1.555 1.00 97.56 100 ARG A C 1
ATOM 773 O O . ARG A 1 100 ? 5.904 1.859 -0.996 1.00 97.56 100 ARG A O 1
ATOM 780 N N . TRP A 1 101 ? 4.864 0.575 -2.507 1.00 95.75 101 TRP A N 1
ATOM 781 C CA . TRP A 1 101 ? 3.978 1.641 -2.975 1.00 95.75 101 TRP A CA 1
ATOM 782 C C . TRP A 1 101 ? 2.656 1.073 -3.489 1.00 95.75 101 TRP A C 1
ATOM 784 O O . TRP A 1 101 ? 2.489 -0.147 -3.587 1.00 95.75 101 TRP A O 1
ATOM 794 N N . LEU A 1 102 ? 1.713 1.975 -3.766 1.00 95.88 102 LEU A N 1
ATOM 795 C CA . LEU A 1 102 ? 0.322 1.661 -4.108 1.00 95.88 102 LEU A CA 1
ATOM 796 C C . LEU A 1 102 ? -0.348 0.697 -3.122 1.00 95.88 102 LEU A C 1
ATOM 798 O O . LEU A 1 102 ? -0.761 -0.404 -3.502 1.00 95.88 102 LEU A O 1
ATOM 802 N N . PRO A 1 103 ? -0.418 1.081 -1.834 1.00 97.12 103 PRO A N 1
ATOM 803 C CA . PRO A 1 103 ? -1.120 0.292 -0.844 1.00 97.12 103 PRO A CA 1
ATOM 804 C C . PRO A 1 103 ? -2.635 0.292 -1.062 1.00 97.12 103 PRO A C 1
ATOM 806 O O . PRO A 1 103 ? -3.208 1.276 -1.510 1.00 97.12 103 PRO A O 1
ATOM 809 N N . SER A 1 104 ? -3.296 -0.771 -0.622 1.00 98.00 104 SER A N 1
ATOM 810 C CA . SER A 1 104 ? -4.719 -0.775 -0.292 1.00 98.00 104 SER A CA 1
ATOM 811 C C . SER A 1 104 ? -4.910 -1.365 1.103 1.00 98.00 104 SER A C 1
ATOM 813 O O . SER A 1 104 ? -4.172 -2.271 1.500 1.00 98.00 104 SER A O 1
ATOM 815 N N . ILE A 1 105 ? -5.875 -0.837 1.854 1.00 98.69 105 ILE A N 1
ATOM 816 C CA . ILE A 1 105 ? -6.050 -1.094 3.287 1.00 98.69 105 ILE A CA 1
ATOM 817 C C . ILE A 1 105 ? -7.493 -1.487 3.615 1.00 98.69 105 ILE A C 1
ATOM 819 O O . ILE A 1 105 ? -8.440 -0.957 3.033 1.00 98.69 105 ILE A O 1
ATOM 823 N N . ALA A 1 106 ? -7.670 -2.406 4.563 1.00 98.56 106 ALA A N 1
ATOM 824 C CA . ALA A 1 106 ? -8.980 -2.747 5.115 1.00 98.56 106 ALA A CA 1
ATOM 825 C C . ALA A 1 106 ? -8.881 -3.209 6.574 1.00 98.56 106 ALA A C 1
ATOM 827 O O . ALA A 1 106 ? -7.804 -3.587 7.041 1.00 98.56 106 ALA A O 1
ATOM 828 N N . GLN A 1 107 ? -10.021 -3.201 7.272 1.00 98.38 107 GLN A N 1
ATOM 829 C CA . GLN A 1 107 ? -10.145 -3.644 8.660 1.00 98.38 107 GLN A CA 1
ATOM 830 C C . GLN A 1 107 ? -11.231 -4.721 8.808 1.00 98.38 107 GLN A C 1
ATOM 832 O O . GLN A 1 107 ? -12.362 -4.561 8.327 1.00 98.38 107 GLN A O 1
ATOM 837 N N . ASP A 1 108 ? -10.892 -5.830 9.464 1.00 98.25 108 ASP A N 1
ATOM 838 C CA . ASP A 1 108 ? -11.820 -6.937 9.701 1.00 98.25 108 ASP A CA 1
ATOM 839 C C . ASP A 1 108 ? -12.780 -6.677 10.876 1.00 98.25 108 ASP A C 1
ATOM 841 O O . ASP A 1 108 ? -12.751 -5.629 11.525 1.00 98.25 108 ASP A O 1
ATOM 845 N N . LYS A 1 109 ? -13.679 -7.632 11.144 1.00 97.69 109 LYS A N 1
ATOM 846 C CA . LYS A 1 109 ? -14.699 -7.525 12.196 1.00 97.69 109 LYS A CA 1
ATOM 847 C C . LYS A 1 109 ? -14.145 -7.522 13.617 1.00 97.69 109 LYS A C 1
ATOM 849 O O . LYS A 1 109 ? -14.879 -7.138 14.520 1.00 97.69 109 LYS A O 1
ATOM 854 N N . GLN A 1 110 ? -12.895 -7.930 13.816 1.00 97.31 110 GLN A N 1
ATOM 855 C CA . GLN A 1 110 ? -12.226 -7.885 15.114 1.00 97.31 110 GLN A CA 1
ATOM 856 C C . GLN A 1 110 ? -11.319 -6.658 15.268 1.00 97.31 110 GLN A C 1
ATOM 858 O O . GLN A 1 110 ? -10.707 -6.479 16.316 1.00 97.31 110 GLN A O 1
ATOM 863 N N . GLY A 1 111 ? -11.250 -5.791 14.254 1.00 97.50 111 GLY A N 1
ATOM 864 C CA . GLY A 1 111 ? -10.421 -4.591 14.281 1.00 97.50 111 GLY A CA 1
ATOM 865 C C . GLY A 1 111 ? -8.989 -4.821 13.798 1.00 97.50 111 GLY A C 1
ATOM 866 O O . GLY A 1 111 ? -8.179 -3.896 13.880 1.00 97.50 111 GLY A O 1
ATOM 867 N N . ASN A 1 112 ? -8.667 -6.008 13.275 1.00 98.50 112 ASN A N 1
ATOM 868 C CA . ASN A 1 112 ? -7.362 -6.270 12.673 1.00 98.50 112 ASN A CA 1
ATOM 869 C C . ASN A 1 112 ? -7.267 -5.526 11.340 1.00 98.50 112 ASN A C 1
ATOM 871 O O . ASN A 1 112 ? -8.242 -5.454 10.591 1.00 98.50 112 ASN A O 1
ATOM 875 N N . ILE A 1 113 ? -6.092 -4.986 11.029 1.00 98.69 113 ILE A N 1
ATOM 876 C CA . ILE A 1 113 ? -5.860 -4.196 9.815 1.00 98.69 113 ILE A CA 1
ATOM 877 C C . ILE A 1 113 ? -4.925 -4.968 8.892 1.00 98.69 113 ILE A C 1
ATOM 879 O O . ILE A 1 113 ? -3.915 -5.511 9.339 1.00 98.69 113 ILE A O 1
ATOM 883 N N . ALA A 1 114 ? -5.235 -4.966 7.599 1.00 98.62 114 ALA A N 1
ATOM 884 C CA . ALA A 1 114 ? -4.362 -5.466 6.550 1.00 98.62 114 ALA A CA 1
ATOM 885 C C . ALA A 1 114 ? -4.016 -4.352 5.563 1.00 98.62 114 ALA A C 1
ATOM 887 O O . ALA A 1 114 ? -4.896 -3.601 5.143 1.00 98.62 114 ALA A O 1
ATOM 888 N N . ILE A 1 115 ? -2.749 -4.296 5.154 1.00 98.56 115 ILE A N 1
ATOM 889 C CA . ILE A 1 115 ? -2.279 -3.492 4.022 1.00 98.56 115 ILE A CA 1
ATOM 890 C C . ILE A 1 115 ? -1.669 -4.424 2.976 1.00 98.56 115 ILE A C 1
ATOM 892 O O . ILE A 1 115 ? -0.850 -5.278 3.307 1.00 98.56 115 ILE A O 1
ATOM 896 N N . GLY A 1 116 ? -2.065 -4.270 1.718 1.00 98.31 116 GLY A N 1
ATOM 897 C CA . GLY A 1 116 ? -1.479 -4.958 0.566 1.00 98.31 116 GLY A CA 1
ATOM 898 C C . GLY A 1 116 ? -0.872 -3.938 -0.386 1.00 98.31 116 GLY A C 1
ATOM 899 O O . GLY A 1 116 ? -1.408 -2.842 -0.493 1.00 98.31 116 GLY A O 1
ATOM 900 N N . TYR A 1 117 ? 0.253 -4.246 -1.028 1.00 98.12 117 TYR A N 1
ATOM 901 C CA . TYR A 1 117 ? 1.038 -3.263 -1.785 1.00 98.12 117 TYR A CA 1
ATOM 902 C C . TYR A 1 117 ? 1.983 -3.913 -2.807 1.00 98.12 117 TYR A C 1
ATOM 904 O O . TYR A 1 117 ? 2.259 -5.118 -2.762 1.00 98.12 117 TYR A O 1
ATOM 912 N N . SER A 1 118 ? 2.500 -3.088 -3.722 1.00 98.06 118 SER A N 1
ATOM 913 C CA . SER A 1 118 ? 3.551 -3.466 -4.676 1.00 98.06 118 SER A CA 1
ATOM 914 C C . SER A 1 118 ? 4.932 -3.420 -4.014 1.00 98.06 118 SER A C 1
ATOM 916 O O . SER A 1 118 ? 5.168 -2.574 -3.149 1.00 98.06 118 SER A O 1
ATOM 918 N N . ILE A 1 119 ? 5.860 -4.288 -4.433 1.00 98.44 119 ILE A N 1
ATOM 919 C CA . ILE A 1 119 ? 7.278 -4.263 -4.027 1.00 98.44 119 ILE A CA 1
ATOM 920 C C . ILE A 1 119 ? 8.203 -4.291 -5.246 1.00 98.44 119 ILE A C 1
ATOM 922 O O . ILE A 1 119 ? 7.938 -5.036 -6.182 1.00 98.44 119 ILE A O 1
ATOM 926 N N . SER A 1 120 ? 9.288 -3.512 -5.237 1.00 98.19 120 SER A N 1
ATOM 927 C CA . SER A 1 120 ? 10.282 -3.480 -6.319 1.00 98.19 120 SER A CA 1
ATOM 928 C C . SER A 1 120 ? 11.565 -2.774 -5.886 1.00 98.19 120 SER A C 1
ATOM 930 O O . SER A 1 120 ? 11.567 -1.909 -5.004 1.00 98.19 120 SER A O 1
ATOM 932 N N . SER A 1 121 ? 12.674 -3.140 -6.517 1.00 97.38 121 SER A N 1
ATOM 933 C CA . SER A 1 121 ? 13.965 -2.464 -6.398 1.00 97.38 121 SER A CA 1
ATOM 934 C C . SER A 1 121 ? 14.808 -2.752 -7.636 1.00 97.38 121 SER A C 1
ATOM 936 O O . SER A 1 121 ? 14.419 -3.538 -8.490 1.00 97.38 121 SER A O 1
ATOM 938 N N . THR A 1 122 ? 16.025 -2.219 -7.728 1.00 96.94 122 THR A N 1
ATOM 939 C CA . THR A 1 122 ? 16.952 -2.627 -8.799 1.00 96.94 122 THR A CA 1
ATOM 940 C C . THR A 1 122 ? 17.328 -4.117 -8.764 1.00 96.94 122 THR A C 1
ATOM 942 O O . THR A 1 122 ? 17.863 -4.613 -9.750 1.00 96.94 122 THR A O 1
ATOM 945 N N . GLY A 1 123 ? 17.085 -4.818 -7.647 1.00 97.50 123 GLY A N 1
ATOM 946 C CA . GLY A 1 123 ? 17.334 -6.256 -7.480 1.00 97.50 123 GLY A CA 1
ATOM 947 C C . GLY A 1 123 ? 16.075 -7.108 -7.281 1.00 97.50 123 GLY A C 1
ATOM 948 O O . GLY A 1 123 ? 16.191 -8.325 -7.176 1.00 97.50 123 GLY A O 1
ATOM 949 N N . THR A 1 124 ? 14.887 -6.500 -7.242 1.00 98.44 124 THR A N 1
ATOM 950 C CA . THR A 1 124 ? 13.620 -7.184 -6.952 1.00 98.44 124 THR A CA 1
ATOM 951 C C . THR A 1 124 ? 12.622 -6.878 -8.054 1.00 98.44 124 THR A C 1
ATOM 953 O O . THR A 1 124 ? 12.214 -5.728 -8.199 1.00 98.44 124 THR A O 1
ATOM 956 N N . ASN A 1 125 ? 12.208 -7.903 -8.803 1.00 98.62 125 ASN A N 1
ATOM 957 C CA . ASN A 1 125 ? 11.132 -7.765 -9.783 1.00 98.62 125 ASN A CA 1
ATOM 958 C C . ASN A 1 125 ? 9.829 -7.308 -9.104 1.00 98.62 125 ASN A C 1
ATOM 960 O O . ASN A 1 125 ? 9.542 -7.782 -7.997 1.00 98.62 125 ASN A O 1
ATOM 964 N N . PRO A 1 126 ? 9.012 -6.478 -9.777 1.00 98.00 126 PRO A N 1
ATOM 965 C CA . PRO A 1 126 ? 7.723 -6.045 -9.265 1.00 98.00 126 PRO A CA 1
ATOM 966 C C . PRO A 1 126 ? 6.828 -7.212 -8.839 1.00 98.00 126 PRO A C 1
ATOM 968 O O . PRO A 1 126 ? 6.386 -8.023 -9.656 1.00 98.00 126 PRO A O 1
ATOM 971 N N . GLY A 1 127 ? 6.576 -7.299 -7.538 1.00 98.19 127 GLY A N 1
ATOM 972 C CA . GLY A 1 127 ? 5.759 -8.335 -6.917 1.00 98.19 127 GLY A CA 1
ATOM 973 C C . GLY A 1 127 ? 4.727 -7.751 -5.965 1.00 98.19 127 GLY A C 1
ATOM 974 O O . GLY A 1 127 ? 4.593 -6.536 -5.833 1.00 98.19 127 GLY A O 1
ATOM 975 N N . VAL A 1 128 ? 4.030 -8.637 -5.257 1.00 98.50 128 VAL A N 1
ATOM 976 C CA . VAL A 1 128 ? 2.954 -8.262 -4.338 1.00 98.50 128 VAL A CA 1
ATOM 977 C C . VAL A 1 128 ? 3.250 -8.769 -2.937 1.00 98.50 128 VAL A C 1
ATOM 979 O O . VAL A 1 128 ? 3.655 -9.924 -2.734 1.00 98.50 128 VAL A O 1
ATOM 982 N N . ARG A 1 129 ? 3.049 -7.888 -1.965 1.00 98.69 129 ARG A N 1
ATOM 983 C CA . ARG A 1 129 ? 3.252 -8.135 -0.541 1.00 98.69 129 ARG A CA 1
ATOM 984 C C . ARG A 1 129 ? 2.046 -7.664 0.252 1.00 98.69 129 ARG A C 1
ATOM 986 O O . ARG A 1 129 ? 1.233 -6.882 -0.239 1.00 98.69 129 ARG A O 1
ATOM 993 N N . TYR A 1 130 ? 1.950 -8.150 1.477 1.00 98.69 130 TYR A N 1
ATOM 994 C CA . TYR A 1 130 ? 1.002 -7.643 2.453 1.00 98.69 130 TYR A CA 1
ATOM 995 C C . TYR A 1 130 ? 1.597 -7.694 3.857 1.00 98.69 130 TYR A C 1
ATOM 997 O O . TYR A 1 130 ? 2.547 -8.430 4.117 1.00 98.69 130 TYR A O 1
ATOM 1005 N N . ALA A 1 131 ? 1.019 -6.921 4.764 1.00 98.56 131 ALA A N 1
ATOM 1006 C CA . ALA A 1 131 ? 1.282 -6.998 6.191 1.00 98.56 131 ALA A CA 1
ATOM 1007 C C . ALA A 1 131 ? -0.042 -6.854 6.943 1.00 98.56 131 ALA A C 1
ATOM 1009 O O . ALA A 1 131 ? -0.952 -6.152 6.492 1.00 98.56 131 ALA A O 1
ATOM 1010 N N . THR A 1 132 ? -0.148 -7.510 8.091 1.00 98.25 132 THR A N 1
ATOM 1011 C CA . THR A 1 132 ? -1.318 -7.426 8.966 1.00 98.25 132 THR A CA 1
ATOM 1012 C C . THR A 1 132 ? -0.914 -6.959 10.355 1.00 98.25 132 THR A C 1
ATOM 1014 O O . THR A 1 132 ? 0.255 -7.035 10.737 1.00 98.25 132 THR A O 1
ATOM 1017 N N . ARG A 1 133 ? -1.882 -6.446 11.107 1.00 97.56 133 ARG A N 1
ATOM 1018 C CA . ARG A 1 133 ? -1.760 -6.190 12.541 1.00 97.56 133 ARG A CA 1
ATOM 1019 C C . ARG A 1 133 ? -3.028 -6.610 13.257 1.00 97.56 133 ARG A C 1
ATOM 1021 O O . ARG A 1 133 ? -4.127 -6.427 12.726 1.00 97.56 133 ARG A O 1
ATOM 1028 N N . SER A 1 134 ? -2.863 -7.141 14.457 1.00 97.38 134 SER A N 1
ATOM 1029 C CA . SER A 1 134 ? -3.967 -7.446 15.356 1.00 97.38 134 SER A CA 1
ATOM 1030 C C . SER A 1 134 ? -4.466 -6.169 16.031 1.00 97.38 134 SER A C 1
ATOM 1032 O O . SER A 1 134 ? -3.693 -5.237 16.262 1.00 97.38 134 SER A O 1
ATOM 1034 N N . ALA A 1 135 ? -5.741 -6.125 16.420 1.00 95.56 135 ALA A N 1
ATOM 1035 C CA . ALA A 1 135 ? -6.304 -4.970 17.131 1.00 95.56 135 ALA A CA 1
ATOM 1036 C C . ALA A 1 135 ? -5.568 -4.641 18.450 1.00 95.56 135 ALA A C 1
ATOM 1038 O O . ALA A 1 135 ? -5.526 -3.480 18.855 1.00 95.56 135 ALA A O 1
ATOM 1039 N N . GLY A 1 136 ? -4.982 -5.657 19.099 1.00 95.31 136 GLY A N 1
ATOM 1040 C CA . GLY A 1 136 ? -4.209 -5.531 20.339 1.00 95.31 136 GLY A CA 1
ATOM 1041 C C . GLY A 1 136 ? -2.709 -5.267 20.163 1.00 95.31 136 GLY A C 1
ATOM 1042 O O . GLY A 1 136 ? -2.013 -5.131 21.167 1.00 95.31 136 GLY A O 1
ATOM 1043 N N . ASP A 1 137 ? -2.197 -5.202 18.929 1.00 97.38 137 ASP A N 1
ATOM 1044 C CA . ASP A 1 137 ? -0.787 -4.874 18.692 1.00 97.38 137 ASP A CA 1
ATOM 1045 C C . ASP A 1 137 ? -0.498 -3.424 19.107 1.00 97.38 137 ASP A C 1
ATOM 1047 O O . ASP A 1 137 ? -1.388 -2.566 19.079 1.00 97.38 137 ASP A O 1
ATOM 1051 N N . THR A 1 138 ? 0.765 -3.122 19.436 1.00 98.12 138 THR A N 1
ATOM 1052 C CA . THR A 1 138 ? 1.215 -1.748 19.706 1.00 98.12 138 THR A CA 1
ATOM 1053 C C . THR A 1 138 ? 0.710 -0.790 18.622 1.00 98.12 138 THR A C 1
ATOM 1055 O O . THR A 1 138 ? 0.813 -1.069 17.427 1.00 98.12 138 THR A O 1
ATOM 1058 N N . LEU A 1 139 ? 0.133 0.340 19.036 1.00 98.31 139 LEU A N 1
ATOM 1059 C CA . LEU A 1 139 ? -0.443 1.296 18.092 1.00 98.31 139 LEU A CA 1
ATOM 1060 C C . LEU A 1 139 ? 0.618 1.830 17.123 1.00 98.31 139 LEU A C 1
ATOM 1062 O O . LEU A 1 139 ? 1.765 2.071 17.500 1.00 98.31 139 LEU A O 1
ATOM 1066 N N . GLY A 1 140 ? 0.212 2.032 15.870 1.00 98.00 140 GLY A N 1
ATOM 1067 C CA . GLY A 1 140 ? 1.070 2.584 14.820 1.00 98.00 140 GLY A CA 1
ATOM 1068 C C . GLY A 1 140 ? 2.096 1.607 14.234 1.00 98.00 140 GLY A C 1
ATOM 1069 O O . GLY A 1 140 ? 2.891 2.012 13.385 1.00 98.00 140 GLY A O 1
ATOM 1070 N N . THR A 1 141 ? 2.074 0.327 14.623 1.00 98.06 141 THR A N 1
ATOM 1071 C CA . THR A 1 141 ? 2.946 -0.711 14.052 1.00 98.06 141 THR A CA 1
ATOM 1072 C C . THR A 1 141 ? 2.165 -1.697 13.183 1.00 98.06 141 THR A C 1
ATOM 1074 O O . THR A 1 141 ? 0.964 -1.893 13.359 1.00 98.06 141 THR A O 1
ATOM 1077 N N . MET A 1 142 ? 2.862 -2.313 12.227 1.00 98.44 142 MET A N 1
ATOM 1078 C CA . MET A 1 142 ? 2.373 -3.458 11.455 1.00 98.44 142 MET A CA 1
ATOM 1079 C C . MET A 1 142 ? 3.247 -4.674 11.766 1.00 98.44 142 MET A C 1
ATOM 1081 O O . MET A 1 142 ? 4.422 -4.518 12.107 1.00 98.44 142 MET A O 1
ATOM 1085 N N . GLY A 1 143 ? 2.693 -5.873 11.603 1.00 97.69 143 GLY A N 1
ATOM 1086 C CA . GLY A 1 143 ? 3.440 -7.122 11.688 1.00 97.69 143 GLY A CA 1
ATOM 1087 C C . GLY A 1 143 ? 4.400 -7.338 10.514 1.00 97.69 143 GLY A C 1
ATOM 1088 O O . GLY A 1 143 ? 4.631 -6.464 9.674 1.00 97.69 143 GLY A O 1
ATOM 1089 N N . SER A 1 144 ? 4.977 -8.537 10.454 1.00 97.62 144 SER A N 1
ATOM 1090 C CA . SER A 1 144 ? 5.950 -8.909 9.425 1.00 97.62 144 SER A CA 1
ATOM 1091 C C . SER A 1 144 ? 5.346 -8.941 8.019 1.00 97.62 144 SER A C 1
ATOM 1093 O O . SER A 1 144 ? 4.246 -9.452 7.810 1.00 97.62 144 SER A O 1
ATOM 1095 N N . GLU A 1 145 ? 6.123 -8.473 7.041 1.00 98.50 145 GLU A N 1
ATOM 1096 C CA . GLU A 1 145 ? 5.793 -8.565 5.617 1.00 98.50 145 GLU A CA 1
ATOM 1097 C C . GLU A 1 145 ? 5.650 -10.022 5.158 1.00 98.50 145 GLU A C 1
ATOM 1099 O O . GLU A 1 145 ? 6.486 -10.871 5.467 1.00 98.50 145 GLU A O 1
ATOM 1104 N N . GLN A 1 146 ? 4.611 -10.284 4.371 1.00 98.56 146 GLN A N 1
ATOM 1105 C CA . GLN A 1 146 ? 4.304 -11.573 3.768 1.00 98.56 146 GLN A CA 1
ATOM 1106 C C . GLN A 1 146 ? 4.313 -11.482 2.240 1.00 98.56 146 GLN A C 1
ATOM 1108 O O . GLN A 1 146 ? 4.009 -10.446 1.640 1.00 98.56 146 GLN A O 1
ATOM 1113 N N . VAL A 1 147 ? 4.651 -12.598 1.593 1.00 98.56 147 VAL A N 1
ATOM 1114 C CA . VAL A 1 147 ? 4.674 -12.729 0.132 1.00 98.56 147 VAL A CA 1
ATOM 1115 C C . VAL A 1 147 ? 3.309 -13.186 -0.368 1.00 98.56 147 VAL A C 1
ATOM 1117 O O . VAL A 1 147 ? 2.894 -14.295 -0.055 1.00 98.56 147 VAL A O 1
ATOM 1120 N N . LEU A 1 148 ? 2.644 -12.376 -1.201 1.00 98.38 148 LEU A N 1
ATOM 1121 C CA . LEU A 1 148 ? 1.466 -12.840 -1.945 1.00 98.38 148 LEU A CA 1
ATOM 1122 C C . LEU A 1 148 ? 1.868 -13.450 -3.291 1.00 98.38 148 LEU A C 1
ATOM 1124 O O . LEU A 1 148 ? 1.397 -14.516 -3.675 1.00 98.38 148 LEU A O 1
ATOM 1128 N N . VAL A 1 149 ? 2.761 -12.771 -4.017 1.00 98.56 149 VAL A N 1
ATOM 1129 C CA . VAL A 1 149 ? 3.391 -13.296 -5.235 1.00 98.56 149 VAL A CA 1
ATOM 1130 C C . VAL A 1 149 ? 4.727 -12.598 -5.485 1.00 98.56 149 VAL A C 1
ATOM 1132 O O . VAL A 1 149 ? 4.872 -11.393 -5.278 1.00 98.56 149 VAL A O 1
ATOM 1135 N N . ASN A 1 150 ? 5.723 -13.353 -5.943 1.00 98.56 150 ASN A N 1
ATOM 1136 C CA . ASN A 1 150 ? 6.966 -12.790 -6.466 1.00 98.56 150 ASN A CA 1
ATOM 1137 C C . ASN A 1 150 ? 6.808 -12.374 -7.932 1.00 98.56 150 ASN A C 1
ATOM 1139 O O . ASN A 1 150 ? 6.184 -13.089 -8.715 1.00 98.56 150 ASN A O 1
ATOM 1143 N N . GLY A 1 151 ? 7.414 -11.247 -8.304 1.00 98.06 151 GLY A N 1
ATOM 1144 C CA . GLY A 1 151 ? 7.548 -10.858 -9.704 1.00 98.06 151 GLY A CA 1
ATOM 1145 C C . GLY A 1 151 ? 8.431 -11.835 -10.474 1.00 98.06 151 GLY A C 1
ATOM 1146 O O . GLY A 1 151 ? 9.484 -12.242 -9.981 1.00 98.06 151 GLY A O 1
ATOM 1147 N N . GLY A 1 152 ? 8.017 -12.192 -11.686 1.00 98.25 152 GLY A N 1
ATOM 1148 C CA . GLY A 1 152 ? 8.807 -13.006 -12.614 1.00 98.25 152 GLY A CA 1
ATOM 1149 C C . GLY A 1 152 ? 9.462 -12.190 -13.732 1.00 98.25 152 GLY A C 1
ATOM 1150 O O . GLY A 1 152 ? 10.402 -12.667 -14.362 1.00 98.25 152 GLY A O 1
ATOM 1151 N N . GLY A 1 153 ? 9.039 -10.939 -13.934 1.00 98.25 153 GLY A N 1
ATOM 1152 C CA . GLY A 1 153 ? 9.637 -10.043 -14.917 1.00 98.25 153 GLY A CA 1
ATOM 1153 C C . GLY A 1 153 ? 9.436 -8.568 -14.601 1.00 98.25 153 GLY A C 1
ATOM 1154 O O . GLY A 1 153 ? 8.990 -8.210 -13.512 1.00 98.25 153 GLY A O 1
ATOM 1155 N N . VAL A 1 154 ? 9.805 -7.728 -15.565 1.00 98.56 154 VAL A N 1
ATOM 1156 C CA . VAL A 1 154 ? 9.826 -6.266 -15.445 1.00 98.56 154 VAL A CA 1
ATOM 1157 C C . VAL A 1 154 ? 8.993 -5.594 -16.528 1.00 98.56 154 VAL A C 1
ATOM 1159 O O . VAL A 1 154 ? 8.920 -6.070 -17.663 1.00 98.56 154 VAL A O 1
ATOM 1162 N N . GLN A 1 155 ? 8.417 -4.443 -16.199 1.00 98.06 155 GLN A N 1
ATOM 1163 C CA . GLN A 1 155 ? 7.742 -3.599 -17.177 1.00 98.06 155 GLN A CA 1
ATOM 1164 C C . GLN A 1 155 ? 8.758 -2.939 -18.112 1.00 98.06 155 GLN A C 1
ATOM 1166 O O . GLN A 1 155 ? 9.750 -2.361 -17.662 1.00 98.06 155 GLN A O 1
ATOM 1171 N N . GLN A 1 156 ? 8.495 -2.986 -19.413 1.00 98.00 156 GLN A N 1
ATOM 1172 C CA . GLN A 1 156 ? 9.323 -2.389 -20.457 1.00 98.00 156 GLN A CA 1
ATOM 1173 C C . GLN A 1 156 ? 8.475 -1.431 -21.293 1.00 98.00 156 GLN A C 1
ATOM 1175 O O . GLN A 1 156 ? 7.381 -1.788 -21.713 1.00 98.00 156 GLN A O 1
ATOM 1180 N N . SER A 1 157 ? 8.969 -0.222 -21.561 1.00 95.69 157 SER A N 1
ATOM 1181 C CA . SER A 1 157 ? 8.379 0.689 -22.557 1.00 95.69 157 SER A CA 1
ATOM 1182 C C . SER A 1 157 ? 6.850 0.857 -22.455 1.00 95.69 157 SER A C 1
ATOM 1184 O O . SER A 1 157 ? 6.157 0.823 -23.468 1.00 95.69 157 SER A O 1
ATOM 1186 N N . SER A 1 158 ? 6.307 0.988 -21.242 1.00 95.44 158 SER A N 1
ATOM 1187 C CA . SER A 1 158 ? 4.865 1.148 -20.980 1.00 95.44 158 SER A CA 1
ATOM 1188 C C . SER A 1 158 ? 4.537 2.552 -20.453 1.00 95.44 158 SER A C 1
ATOM 1190 O O . SER A 1 158 ? 3.481 2.796 -19.869 1.00 95.44 158 SER A O 1
ATOM 1192 N N . GLY A 1 159 ? 5.458 3.503 -20.649 1.00 95.50 159 GLY A N 1
ATOM 1193 C CA . GLY A 1 159 ? 5.282 4.903 -20.263 1.00 95.50 159 GLY A CA 1
ATOM 1194 C C . GLY A 1 159 ? 5.337 5.125 -18.752 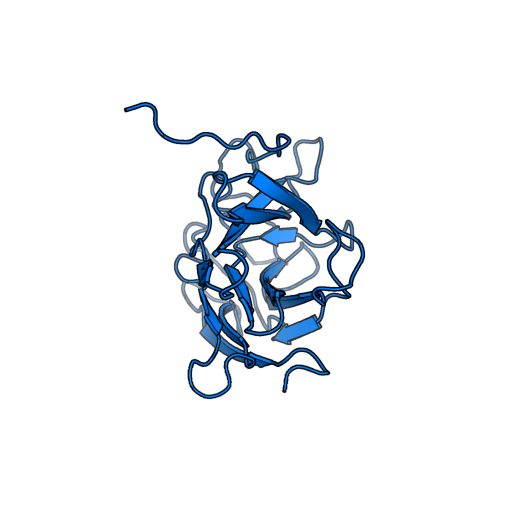1.00 95.50 159 GLY A C 1
ATOM 1195 O O . GLY A 1 159 ? 4.745 6.085 -18.256 1.00 95.50 159 GLY A O 1
ATOM 1196 N N . ASN A 1 160 ? 6.010 4.224 -18.028 1.00 95.88 160 ASN A N 1
ATOM 1197 C CA . ASN A 1 160 ? 6.140 4.191 -16.569 1.00 95.88 160 ASN A CA 1
ATOM 1198 C C . ASN A 1 160 ? 4.830 3.958 -15.804 1.00 95.88 160 ASN A C 1
ATOM 1200 O O . ASN A 1 160 ? 4.861 3.913 -14.579 1.00 95.88 160 ASN A O 1
ATOM 1204 N N . ARG A 1 161 ? 3.685 3.803 -16.479 1.00 92.44 161 ARG A N 1
ATOM 1205 C CA . ARG A 1 161 ? 2.386 3.686 -15.809 1.00 92.44 161 ARG A CA 1
ATOM 1206 C C . ARG A 1 161 ? 2.314 2.404 -14.979 1.00 92.44 161 ARG A C 1
ATOM 1208 O O . ARG A 1 161 ? 2.709 1.359 -15.481 1.00 92.44 161 ARG A O 1
ATOM 1215 N N . TRP A 1 162 ? 1.826 2.502 -13.741 1.00 92.06 162 TRP A N 1
ATOM 1216 C CA . TRP A 1 162 ? 1.703 1.375 -12.813 1.00 92.06 162 TRP A CA 1
ATOM 1217 C C . TRP A 1 162 ? 0.533 1.585 -11.834 1.00 92.06 162 TRP A C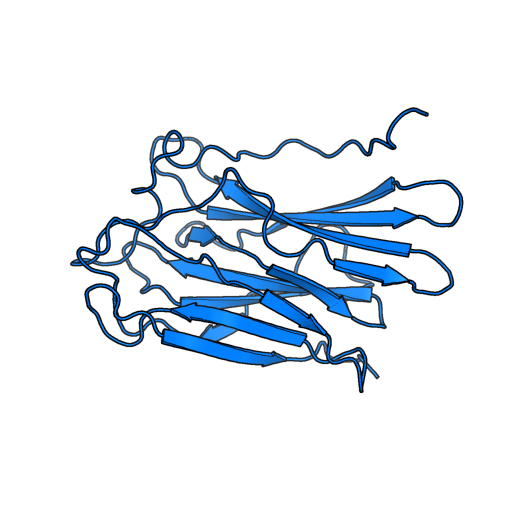 1
ATOM 1219 O O . TRP A 1 162 ? 0.417 2.652 -11.234 1.00 92.06 162 TRP A O 1
ATOM 1229 N N . GLY A 1 163 ? -0.294 0.556 -11.658 1.00 76.25 163 GLY A N 1
ATOM 1230 C CA . GLY A 1 163 ? -1.129 0.293 -10.484 1.00 76.25 163 GLY A CA 1
ATOM 1231 C C . GLY A 1 163 ? -2.361 1.173 -10.256 1.00 76.25 163 GLY A C 1
ATOM 1232 O O . GLY A 1 163 ? -2.657 1.557 -9.127 1.00 76.25 163 GLY A O 1
ATOM 1233 N N . ASP A 1 164 ? -3.168 1.381 -11.293 1.00 72.75 164 ASP A N 1
ATOM 1234 C CA . ASP A 1 164 ? -4.464 2.070 -11.174 1.00 72.75 164 ASP A CA 1
ATOM 1235 C C . ASP A 1 164 ? -5.549 1.303 -10.387 1.00 72.75 164 ASP A C 1
ATOM 1237 O O . ASP A 1 164 ? -6.611 1.858 -10.104 1.00 72.75 164 ASP A O 1
ATOM 1241 N N . TYR A 1 165 ? -5.301 0.041 -10.004 1.00 71.25 165 TYR A N 1
ATOM 1242 C CA . TYR A 1 165 ? -6.350 -0.893 -9.563 1.00 71.25 165 TYR A CA 1
ATOM 1243 C C . TYR A 1 165 ? -5.984 -1.788 -8.359 1.00 71.25 165 TYR A C 1
ATOM 1245 O O . TYR A 1 165 ? -6.351 -2.964 -8.332 1.00 71.25 165 TYR A O 1
ATOM 1253 N N . ALA A 1 166 ? -5.291 -1.267 -7.340 1.00 93.44 166 ALA A N 1
ATOM 1254 C CA . ALA A 1 166 ? -5.110 -2.009 -6.086 1.00 93.44 166 ALA A CA 1
ATOM 1255 C C . ALA A 1 166 ? -6.381 -1.951 -5.214 1.00 93.44 166 ALA A C 1
ATOM 1257 O O . ALA A 1 166 ? -6.920 -0.875 -4.951 1.00 93.44 166 ALA A O 1
ATOM 1258 N N . SER A 1 167 ? -6.863 -3.101 -4.735 1.00 96.50 167 SER A N 1
ATOM 1259 C CA . SER A 1 167 ? -8.048 -3.161 -3.872 1.00 96.50 167 SER A CA 1
ATOM 1260 C C . SER A 1 167 ? -7.937 -4.241 -2.806 1.00 96.50 167 SER A C 1
ATOM 1262 O O . SER A 1 167 ? -7.762 -5.419 -3.115 1.00 96.50 167 SER A O 1
ATOM 1264 N N . MET A 1 168 ? -8.065 -3.816 -1.550 1.00 97.94 168 MET A N 1
ATOM 1265 C CA . MET A 1 168 ? -8.254 -4.649 -0.373 1.00 97.94 168 MET A CA 1
ATOM 1266 C C . MET A 1 168 ? -9.721 -4.585 0.063 1.00 97.94 168 MET A C 1
ATOM 1268 O O . MET A 1 168 ? -10.276 -3.502 0.268 1.00 97.94 168 MET A O 1
ATOM 1272 N N . SER A 1 169 ? -10.343 -5.744 0.255 1.00 97.50 169 SER A N 1
ATOM 1273 C CA . SER A 1 169 ? -11.701 -5.869 0.793 1.00 97.50 169 SER A CA 1
ATOM 1274 C C . SER A 1 169 ? -11.784 -6.989 1.821 1.00 97.50 169 SER A C 1
ATOM 1276 O O . SER A 1 169 ? -10.973 -7.908 1.794 1.00 97.50 169 SER A O 1
ATOM 1278 N N . VAL A 1 170 ? -12.775 -6.929 2.707 1.00 98.12 170 VAL A N 1
ATOM 1279 C CA . VAL A 1 170 ? -13.069 -8.005 3.661 1.00 98.12 170 VAL A CA 1
ATOM 1280 C C . VAL A 1 170 ? -14.284 -8.779 3.168 1.00 98.12 170 VAL A C 1
ATOM 1282 O O . VAL A 1 170 ? -15.269 -8.170 2.750 1.00 98.12 170 VAL A O 1
ATOM 1285 N N . ASP A 1 171 ? -14.208 -10.103 3.223 1.00 97.62 171 ASP A N 1
ATOM 1286 C CA . ASP A 1 171 ? -15.301 -11.007 2.898 1.00 97.62 171 ASP A CA 1
ATOM 1287 C C . ASP A 1 171 ? -16.503 -10.724 3.819 1.00 97.62 171 ASP A C 1
ATOM 1289 O O . ASP A 1 171 ? -16.371 -10.791 5.047 1.00 97.62 171 ASP A O 1
ATOM 1293 N N . PRO A 1 172 ? -17.675 -10.362 3.270 1.00 96.00 172 PRO A N 1
ATOM 1294 C CA . PRO A 1 172 ? -18.835 -10.018 4.081 1.00 96.00 172 PRO A CA 1
ATOM 1295 C C . PRO A 1 172 ? -19.469 -11.233 4.770 1.00 96.00 172 PRO A C 1
ATOM 1297 O O . PRO A 1 172 ? -20.241 -11.039 5.706 1.00 96.00 172 PRO A O 1
ATOM 1300 N N . VAL A 1 173 ? -19.172 -12.461 4.327 1.00 97.12 173 VAL A N 1
ATOM 1301 C CA . VAL A 1 173 ? -19.752 -13.688 4.889 1.00 97.12 173 VAL A CA 1
ATOM 1302 C C . VAL A 1 173 ? -19.157 -13.984 6.260 1.00 97.12 173 VAL A C 1
ATOM 1304 O O . VAL A 1 173 ? -19.899 -14.246 7.204 1.00 97.12 173 VAL A O 1
ATOM 1307 N N . ASP A 1 174 ? -17.828 -13.930 6.388 1.00 96.81 174 ASP A N 1
ATOM 1308 C CA . ASP A 1 174 ? -17.149 -14.221 7.656 1.00 96.81 174 ASP A CA 1
ATOM 1309 C C . ASP A 1 174 ? -16.683 -12.962 8.404 1.00 96.81 174 ASP A C 1
ATOM 1311 O O . ASP A 1 174 ? -16.436 -13.014 9.614 1.00 96.81 174 ASP A O 1
ATOM 1315 N N . GLY A 1 175 ? -16.596 -11.824 7.708 1.00 97.62 175 GLY A N 1
ATOM 1316 C CA . GLY A 1 175 ? -16.111 -10.555 8.233 1.00 97.62 175 GLY A CA 1
ATOM 1317 C C . GLY A 1 175 ? -14.627 -10.559 8.603 1.00 97.62 175 GLY A C 1
ATOM 1318 O O . GLY A 1 175 ? -14.201 -9.630 9.281 1.00 97.62 175 GLY A O 1
ATOM 1319 N N . CYS A 1 176 ? -13.859 -11.569 8.194 1.00 97.88 176 CYS A N 1
ATOM 1320 C CA . CYS A 1 176 ? -12.475 -11.818 8.599 1.00 97.88 176 CYS A CA 1
ATOM 1321 C C . CYS A 1 176 ? -11.504 -11.985 7.430 1.00 97.88 176 CYS A C 1
ATOM 1323 O O . CYS A 1 176 ? -10.325 -11.656 7.557 1.00 97.88 176 CYS A O 1
ATOM 1325 N N . THR A 1 177 ? -11.953 -12.576 6.327 1.00 98.44 177 THR A N 1
ATOM 1326 C CA . THR A 1 177 ? -11.068 -12.925 5.218 1.00 98.44 177 THR A CA 1
ATOM 1327 C C . THR A 1 177 ? -10.790 -11.687 4.379 1.00 98.44 177 THR A C 1
ATOM 1329 O O . THR A 1 177 ? -11.697 -11.087 3.813 1.00 98.44 177 THR A O 1
ATOM 1332 N N . PHE A 1 178 ? -9.528 -11.290 4.290 1.00 98.56 178 PHE A N 1
ATOM 1333 C CA . PHE A 1 178 ? -9.084 -10.231 3.397 1.00 98.56 178 PHE A CA 1
ATOM 1334 C C . PHE A 1 178 ? -8.902 -10.788 1.990 1.00 98.56 178 PHE A C 1
ATOM 1336 O O . PHE A 1 178 ? -8.296 -11.842 1.816 1.00 98.56 178 PHE A O 1
ATOM 1343 N N . TRP A 1 179 ? -9.372 -10.046 0.996 1.00 98.38 179 TRP A N 1
ATOM 1344 C CA . TRP A 1 179 ? -9.135 -10.267 -0.424 1.00 98.38 179 TRP A CA 1
ATOM 1345 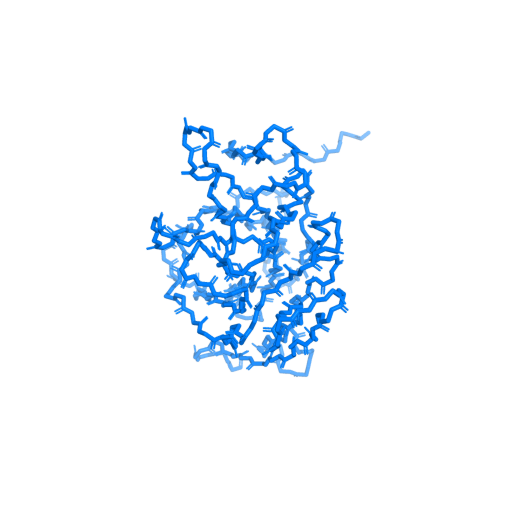C C . TRP A 1 179 ? -8.340 -9.090 -0.968 1.00 98.38 179 TRP A C 1
ATOM 1347 O O . TRP A 1 179 ? -8.795 -7.948 -0.876 1.00 98.38 179 TRP A O 1
ATOM 1357 N N . PHE A 1 180 ? -7.169 -9.369 -1.540 1.00 98.19 180 PHE A N 1
ATOM 1358 C CA . PHE A 1 180 ? -6.321 -8.364 -2.166 1.00 98.19 180 PHE A CA 1
ATOM 1359 C C . PHE A 1 180 ? -6.160 -8.632 -3.657 1.00 98.19 180 PHE A C 1
ATOM 1361 O O . PHE A 1 180 ? -5.820 -9.746 -4.065 1.00 98.19 180 PHE A O 1
ATOM 1368 N N . THR A 1 181 ? -6.376 -7.590 -4.456 1.00 97.06 181 THR A N 1
ATOM 1369 C CA . THR A 1 181 ? -6.184 -7.598 -5.906 1.00 97.06 181 THR A CA 1
ATOM 1370 C C . THR A 1 181 ? -5.241 -6.474 -6.302 1.00 97.06 181 THR A C 1
ATOM 1372 O O . THR A 1 181 ? -5.463 -5.331 -5.913 1.00 97.06 181 THR A O 1
ATOM 1375 N N . THR A 1 182 ? -4.196 -6.785 -7.066 1.00 96.56 182 THR A N 1
ATOM 1376 C CA . THR A 1 182 ? -3.308 -5.780 -7.671 1.00 96.56 182 THR A CA 1
ATOM 1377 C C . THR A 1 182 ? -2.541 -6.372 -8.855 1.00 96.56 182 THR A C 1
ATOM 1379 O O . THR A 1 182 ? -2.567 -7.586 -9.090 1.00 96.56 182 THR A O 1
ATOM 1382 N N . GLU A 1 183 ? -1.868 -5.520 -9.618 1.00 95.56 183 GLU A N 1
ATOM 1383 C CA . GLU A 1 183 ? -1.032 -5.929 -10.741 1.00 95.56 183 GLU A CA 1
ATOM 1384 C C . GLU A 1 183 ? 0.379 -6.378 -10.320 1.00 95.56 183 GLU A C 1
ATOM 1386 O O . GLU A 1 183 ? 0.902 -6.002 -9.271 1.00 95.56 183 GLU A O 1
ATOM 1391 N N . TYR A 1 184 ? 0.995 -7.210 -11.156 1.00 96.56 184 TYR A N 1
ATOM 1392 C CA . TYR A 1 184 ? 2.406 -7.591 -11.101 1.00 96.56 184 TYR A CA 1
ATOM 1393 C C . TYR A 1 184 ? 2.880 -8.041 -12.491 1.00 96.56 184 TYR A C 1
ATOM 1395 O O . TYR A 1 184 ? 2.064 -8.245 -13.388 1.00 96.56 184 TYR A O 1
ATOM 1403 N N . TYR A 1 185 ? 4.183 -8.258 -12.681 1.00 97.38 185 TYR A N 1
ATOM 1404 C CA . TYR A 1 185 ? 4.717 -8.801 -13.937 1.00 97.38 185 TYR A CA 1
ATOM 1405 C C . TYR A 1 185 ? 5.195 -10.243 -13.747 1.00 97.38 185 TYR A C 1
ATOM 1407 O O . TYR A 1 185 ? 6.144 -10.516 -13.008 1.00 97.38 185 TYR A O 1
ATOM 1415 N N . ALA A 1 186 ? 4.523 -11.184 -14.417 1.00 97.62 186 ALA A N 1
ATOM 1416 C CA . ALA A 1 186 ? 4.923 -12.594 -14.441 1.00 97.62 186 ALA A CA 1
ATOM 1417 C C . ALA A 1 186 ? 6.082 -12.847 -15.413 1.00 97.62 186 ALA A C 1
ATOM 1419 O O . ALA A 1 186 ? 6.951 -13.661 -15.125 1.00 97.62 186 ALA A O 1
ATOM 1420 N N . ASN A 1 187 ? 6.099 -12.126 -16.532 1.00 98.12 187 ASN A N 1
ATOM 1421 C CA . ASN A 1 187 ? 7.174 -12.102 -17.514 1.00 98.12 187 ASN A CA 1
ATOM 1422 C C . ASN A 1 187 ? 7.506 -10.645 -17.829 1.00 98.12 187 ASN A C 1
ATOM 1424 O O . ASN A 1 187 ? 6.737 -9.746 -17.496 1.00 98.12 187 ASN A O 1
ATOM 1428 N N . SER A 1 188 ? 8.665 -10.404 -18.435 1.00 98.44 188 SER A N 1
ATOM 1429 C CA . SER A 1 188 ? 9.038 -9.055 -18.856 1.00 98.44 188 SER A CA 1
ATOM 1430 C C . SER A 1 188 ? 8.339 -8.692 -20.161 1.00 98.44 188 SER A C 1
ATOM 1432 O O . SER A 1 188 ? 8.325 -9.504 -21.084 1.00 98.44 188 SER A O 1
ATOM 1434 N N . GLY A 1 189 ? 7.817 -7.472 -20.268 1.00 97.88 189 GLY A N 1
ATOM 1435 C CA . GLY A 1 189 ? 7.133 -7.035 -21.483 1.00 97.88 189 GLY A CA 1
ATOM 1436 C C . GLY A 1 189 ? 6.572 -5.620 -21.407 1.00 97.88 189 GLY A C 1
ATOM 1437 O O . GLY A 1 189 ? 6.648 -4.960 -20.370 1.00 97.88 189 GLY A O 1
ATOM 1438 N N . SER A 1 190 ? 6.013 -5.161 -22.526 1.00 97.31 190 SER A N 1
ATOM 1439 C CA . SER A 1 190 ? 5.299 -3.886 -22.627 1.00 97.31 190 SER A CA 1
ATOM 1440 C C . SER A 1 190 ? 3.808 -4.117 -22.444 1.00 97.31 190 SER A C 1
ATOM 1442 O O . SER A 1 190 ? 3.225 -4.934 -23.153 1.00 97.31 190 SER A O 1
ATOM 1444 N N . PHE A 1 191 ? 3.218 -3.446 -21.453 1.00 94.50 191 PHE A N 1
ATOM 1445 C CA . PHE A 1 191 ? 1.829 -3.623 -21.027 1.00 94.50 191 PHE A CA 1
ATOM 1446 C C . PHE A 1 191 ? 1.455 -5.088 -20.707 1.00 94.50 191 PHE A C 1
ATOM 1448 O O . PHE A 1 191 ? 0.287 -5.457 -20.776 1.00 94.50 191 PHE A O 1
ATOM 1455 N N . ASP A 1 192 ? 2.430 -5.926 -20.325 1.00 95.75 192 ASP A N 1
ATOM 1456 C CA . ASP A 1 192 ? 2.235 -7.360 -20.027 1.00 95.75 192 ASP A CA 1
ATOM 1457 C C . ASP A 1 192 ? 1.913 -7.633 -18.543 1.00 95.75 192 ASP A C 1
ATOM 1459 O O . ASP A 1 192 ? 2.170 -8.720 -18.012 1.00 95.75 192 ASP A O 1
ATOM 1463 N N . PHE A 1 193 ? 1.347 -6.645 -17.846 1.00 94.31 193 PHE A N 1
ATOM 1464 C CA . PHE A 1 193 ? 0.948 -6.814 -16.455 1.00 94.31 193 PHE A CA 1
ATOM 1465 C C . PHE A 1 193 ? -0.073 -7.954 -16.315 1.00 94.31 193 PHE A C 1
ATOM 1467 O O . PHE A 1 193 ? -0.880 -8.247 -17.202 1.00 94.31 193 PHE A O 1
ATOM 1474 N N . LYS A 1 194 ? -0.031 -8.620 -15.167 1.00 95.75 194 LYS A N 1
ATOM 1475 C CA . LYS A 1 194 ? -0.982 -9.645 -14.740 1.00 95.75 194 LYS A CA 1
ATOM 1476 C C . LYS A 1 194 ? -1.644 -9.185 -13.460 1.00 95.75 194 LYS A C 1
ATOM 1478 O O . LYS A 1 194 ? -1.018 -8.529 -12.637 1.00 95.75 194 LYS A O 1
ATOM 1483 N N . THR A 1 195 ? -2.881 -9.599 -13.247 1.00 95.50 195 THR A N 1
ATOM 1484 C CA . THR A 1 195 ? -3.570 -9.375 -11.978 1.00 95.50 195 THR A CA 1
ATOM 1485 C C . THR A 1 195 ? -3.349 -10.570 -11.059 1.00 95.50 195 THR A C 1
ATOM 1487 O O . THR A 1 195 ? -3.585 -11.715 -11.451 1.00 95.50 195 THR A O 1
ATOM 1490 N N . ARG A 1 196 ? -2.920 -10.320 -9.821 1.00 96.25 196 ARG A N 1
ATOM 1491 C CA . ARG A 1 196 ? -2.960 -11.312 -8.745 1.00 96.25 196 ARG A CA 1
ATOM 1492 C C . ARG A 1 196 ? -4.152 -11.012 -7.850 1.00 96.25 196 ARG A C 1
ATOM 1494 O O . ARG A 1 196 ? -4.293 -9.890 -7.380 1.00 96.25 196 ARG A O 1
ATOM 1501 N N . ILE A 1 197 ? -4.944 -12.045 -7.580 1.00 97.31 197 ILE A N 1
ATOM 1502 C CA . ILE A 1 197 ? -5.963 -12.066 -6.532 1.00 97.31 197 ILE A CA 1
ATOM 1503 C C . ILE A 1 197 ? -5.489 -13.066 -5.481 1.00 97.31 197 ILE A C 1
ATOM 1505 O O . ILE A 1 197 ? -5.060 -14.169 -5.834 1.00 97.31 197 ILE A O 1
ATOM 1509 N N . GLY A 1 198 ? -5.538 -12.695 -4.209 1.00 97.69 198 GLY A N 1
ATOM 1510 C CA . GLY A 1 198 ? -5.247 -13.619 -3.124 1.00 97.69 198 GLY A CA 1
ATOM 1511 C C . GLY A 1 198 ? -6.005 -13.274 -1.855 1.00 97.69 198 GLY A C 1
ATOM 1512 O O . GLY A 1 198 ? -6.353 -12.116 -1.624 1.00 97.69 198 GLY A O 1
ATOM 1513 N N . SER A 1 199 ? -6.260 -14.300 -1.050 1.00 98.00 199 SER A N 1
ATOM 1514 C CA . SER A 1 199 ? -6.979 -14.185 0.211 1.00 98.00 199 SER A CA 1
ATOM 1515 C C . SER A 1 199 ? -6.109 -14.592 1.389 1.00 98.00 199 SER A C 1
ATOM 1517 O O . SER A 1 199 ? -5.320 -15.532 1.287 1.00 98.00 199 SER A O 1
ATOM 1519 N N . PHE A 1 200 ? -6.292 -13.931 2.523 1.00 97.94 200 PHE A N 1
ATOM 1520 C CA . PHE A 1 200 ? -5.633 -14.277 3.779 1.00 97.94 200 PHE A CA 1
ATOM 1521 C C . PHE A 1 200 ? -6.476 -13.807 4.965 1.00 97.94 200 PHE A C 1
ATOM 1523 O O . PHE A 1 200 ? -7.391 -13.001 4.823 1.00 97.94 200 PHE A O 1
ATOM 1530 N N . LYS A 1 201 ? -6.181 -14.325 6.154 1.00 95.94 201 LYS A N 1
ATOM 1531 C CA . LYS A 1 201 ? -6.953 -14.066 7.370 1.00 95.94 201 LYS A CA 1
ATOM 1532 C C . LYS A 1 201 ? -6.012 -13.939 8.557 1.00 95.94 201 LYS A C 1
ATOM 1534 O O . LYS A 1 201 ? -5.054 -14.705 8.656 1.00 95.94 201 LYS A O 1
ATOM 1539 N N . GLN A 1 202 ? -6.284 -12.988 9.448 1.00 94.06 202 GLN A N 1
ATOM 1540 C CA . GLN A 1 202 ? -5.523 -12.865 10.687 1.00 94.06 202 GLN A CA 1
ATOM 1541 C C . GLN A 1 202 ? -5.864 -14.046 11.615 1.00 94.06 202 GLN A C 1
ATOM 1543 O O . GLN A 1 202 ? -7.053 -14.326 11.823 1.00 94.06 202 GLN A O 1
ATOM 1548 N N . PRO A 1 203 ? -4.864 -14.750 12.181 1.00 90.94 203 PRO A N 1
ATOM 1549 C CA . PRO A 1 203 ? -5.115 -15.786 13.176 1.00 90.94 203 PRO A CA 1
ATOM 1550 C C . PRO A 1 203 ? -5.953 -15.247 14.340 1.00 90.94 203 PRO A C 1
ATOM 1552 O O . PRO A 1 203 ? -5.694 -14.157 14.841 1.00 90.94 203 PRO A O 1
ATOM 1555 N N . GLY A 1 204 ? -6.961 -16.010 14.765 1.00 88.00 204 GLY A N 1
ATOM 1556 C CA . GLY A 1 204 ? -7.869 -15.612 15.847 1.00 88.00 204 GLY A CA 1
ATOM 1557 C C . GLY A 1 204 ? -9.122 -14.856 15.398 1.00 88.00 204 GLY A C 1
ATOM 1558 O O . GLY A 1 204 ? -10.047 -14.729 16.198 1.00 88.00 204 GLY A O 1
ATOM 1559 N N . CYS A 1 205 ? -9.219 -14.445 14.125 1.00 93.62 205 CYS A N 1
ATOM 1560 C CA . CYS A 1 205 ? -10.470 -13.896 13.609 1.00 93.62 205 CYS A CA 1
ATOM 1561 C C . CYS A 1 205 ? -11.528 -15.003 13.450 1.00 93.62 205 CYS A C 1
ATOM 1563 O O . CYS A 1 205 ? -11.446 -15.839 12.550 1.00 93.62 205 CYS A O 1
ATOM 1565 N N . ILE A 1 206 ? -12.514 -15.024 14.341 1.00 82.75 206 ILE A N 1
ATOM 1566 C CA . ILE A 1 206 ? -13.633 -15.976 14.409 1.00 82.75 206 ILE A CA 1
ATOM 1567 C C . ILE A 1 206 ? -14.950 -15.248 14.236 1.00 82.75 206 ILE A C 1
ATOM 1569 O O . ILE A 1 206 ? -15.093 -14.134 14.786 1.00 82.75 206 ILE A O 1
#

pLDDT: mean 95.02, std 6.18, range [62.19, 98.69]

Radius of gyration: 17.02 Å; chains: 1; bounding box: 39×40×43 Å

Sequence (206 aa):
MAIPQVNAPEFDANFCNFSRACIPQPRPGEKLDSLGQFTMYRAMYRNFGTHESIVISHATDMASNAKSRGGIRWAELRDNGGGWILHQTGTFSPDTSNSRWLPSIAQDKQGNIAIGYSISSTGTNPGVRYATRSAGDTLGTMGSEQVLVNGGGVQQSSGNRWGDYASMSVDPVDGCTFWFTTEYYANSGSFDFKTRIGSFKQPGCI

Secondary structure (DSSP, 8-state):
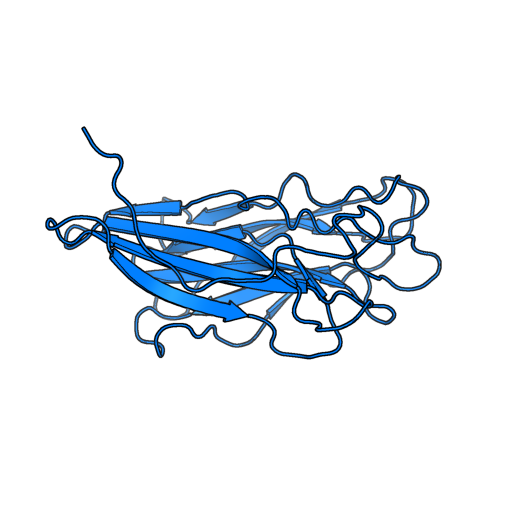-PPP----------SGGG-SS-B--STT---B---TTSPPS--EEEE-SS-EEEEEEEEEE--SSSS--EEEEEEEEEESSS-EEEEEEEEE---SSSEEEEEEEEE-TTS-EEEEEEEEETTEEEEEEEEEE-TTSPTT-----EEEE---S-B-SSTT---TT-EEEE-TTTS-EEEEEEEE-SS-BSS--EEEEEEEE-TT--

Foldseek 3Di:
DDDDDEDDDDFALQFLNQDLQGFDAAPPFTRAGQVSVDWAPDQEWDDLVQKIKTKTKGWGFPDPDNRTATKMKIWMWIDRPPGIYTPAIAIGDPDDAKHWGRWAKDAFNQRKIKIKTWIHGNYFFIAIKMWIGGNPPDGHDTDDIDGQDGAQEHEHPQSNYFWPDWYWDADPVQRFKIKIKTWGHNYYDHVRIDIDIDIDGDPPRD